Protein AF-A0AAJ2P7D9-F1 (afdb_monomer)

Sequence (205 aa):
MSRHFKKDEFDMIYKIYNEFGLKKTINYINDISPDTNFITRSQLLRRIKKIIRYYNNGMQDQLLDKKGSNRKPGSGRPKKQIEHDRNEFTKEELIEIAKRYYEINKNKSKSAKLSEAKTLNIPYSKSAKIFNVCRQAVAKSKTRVIKVKEHKNDAIIKKSFLDNEGRYGRLRLSAYISMKYNIYIHPRTLGRHLKRLNLVCKIRK

Foldseek 3Di:
DWDQDDLVLLVVLLVCCVPPNDPVSLVSSCVVTVVCVVPDPVVVVVVSVVSNVCVVVVNSVVSVDVPPPPDDPPPDDDDPDDDDDPPPDDPVVVVVVLVVQLVVLVPDDPVVLLVVLQVDPDDLVVSCVSNVHDSVSNVVSNDDPPPPPDDPCLVVLVVLCVVVVLQDALVRSQVVCCVPVVDHDDSVRSVVSCVVVVRHRPVPD

Radius of gyration: 38.44 Å; Cα contacts (8 Å, |Δi|>4): 129; chains: 1; bounding box: 78×84×64 Å

Nearest PDB structures (foldseek):
  6jcy-assembly1_F  TM=2.101E-01  e=2.993E+00  Mycobacterium tuberculosis H37Rv

Solvent-accessible surface area (backbone atoms only — not comparable to full-atom values): 12348 Å² total; per-residue (Å²): 125,64,73,85,72,55,72,71,54,53,54,48,48,46,50,39,33,76,77,62,29,69,70,55,32,51,52,53,48,31,71,80,32,60,58,46,70,82,48,60,66,70,60,53,51,50,51,53,54,49,53,49,54,31,52,77,69,73,42,55,67,54,75,72,35,97,73,47,92,81,62,64,90,77,85,60,83,77,78,79,78,81,80,77,69,84,79,76,64,52,76,66,54,54,51,51,51,52,52,54,50,39,60,62,48,66,80,50,54,73,66,58,44,38,55,56,50,46,76,48,99,59,58,48,68,62,43,18,63,64,59,74,46,61,44,67,60,45,45,62,56,51,53,69,83,74,74,78,76,85,53,96,59,50,66,60,53,50,50,56,37,57,78,47,73,26,55,54,47,43,62,58,41,26,53,49,41,28,72,76,68,73,44,86,50,59,40,73,58,45,44,52,51,31,61,75,69,71,59,72,44,63,77,74,117

Organism: NCBI:txid29562

Mean predicted aligned error: 18.8 Å

Secondary structure (DSSP, 8-state):
-PPPPPHHHHHHHHHHHHHHHHHHHHHHHHHH-GGGGGS-HHHHHHHHHHHHHHHHTT-THHHH-TT-TTPPTT-SPPPPP----TTSS-HHHHHHHHHHHHHHHHTS-HHHHHHHHHHS-S-HHHHHHHTT--HHHHHHHHS-----PPPTTHHHHHHHHHHTTT---HHHHHHHHHHHHS----HHHHHHHHHHTT---TT--

pLDDT: mean 81.78, std 11.66, range [45.19, 94.38]

Structure (mmCIF, N/CA/C/O backbone):
data_AF-A0AAJ2P7D9-F1
#
_entry.id   AF-A0AAJ2P7D9-F1
#
loop_
_atom_site.group_PDB
_atom_site.id
_atom_site.type_symbol
_atom_site.label_atom_id
_atom_site.label_alt_id
_atom_site.label_comp_id
_atom_site.label_asym_id
_atom_site.label_entity_id
_atom_site.label_seq_id
_atom_site.pdbx_PDB_ins_code
_atom_site.Cartn_x
_atom_site.Cartn_y
_atom_site.Cartn_z
_atom_site.occupancy
_atom_site.B_iso_or_equiv
_atom_site.auth_seq_id
_atom_site.auth_comp_id
_atom_site.auth_asym_id
_atom_site.auth_atom_id
_atom_site.pdbx_PDB_model_num
ATOM 1 N N . MET A 1 1 ? -32.974 39.578 15.159 1.00 50.03 1 MET A N 1
ATOM 2 C CA . MET A 1 1 ? -32.290 39.371 13.855 1.00 50.03 1 MET A CA 1
ATOM 3 C C . MET A 1 1 ? -33.377 39.329 12.799 1.00 50.03 1 MET A C 1
ATOM 5 O O . MET A 1 1 ? -34.282 38.531 12.959 1.00 50.03 1 MET A O 1
ATOM 9 N N . SER A 1 2 ? -33.319 40.151 11.749 1.00 61.75 2 SER A N 1
ATOM 10 C CA . SER A 1 2 ? -34.427 40.237 10.785 1.00 61.75 2 SER A CA 1
ATOM 11 C C . SER A 1 2 ? -34.738 38.906 10.099 1.00 61.75 2 SER A C 1
ATOM 13 O O . SER A 1 2 ? -33.813 38.225 9.638 1.00 61.75 2 SER A O 1
ATOM 15 N N . ARG A 1 3 ? -36.028 38.620 9.926 1.00 74.19 3 ARG A N 1
ATOM 16 C CA . ARG A 1 3 ? -36.529 37.448 9.209 1.00 74.19 3 ARG A CA 1
ATOM 17 C C . ARG A 1 3 ? -36.036 37.411 7.756 1.00 74.19 3 ARG A C 1
ATOM 19 O O . ARG A 1 3 ? -35.780 38.446 7.127 1.00 74.19 3 ARG A O 1
ATOM 26 N N . HIS A 1 4 ? -35.914 36.202 7.214 1.00 74.94 4 HIS A N 1
ATOM 27 C CA . HIS A 1 4 ? -35.773 35.990 5.775 1.00 74.94 4 HIS A CA 1
ATOM 28 C C . HIS A 1 4 ? -37.120 36.242 5.076 1.00 74.94 4 HIS A C 1
ATOM 30 O O . HIS A 1 4 ? -38.167 35.871 5.609 1.00 74.94 4 HIS A O 1
ATOM 36 N N . PHE A 1 5 ? -37.083 36.910 3.919 1.00 79.25 5 PHE A N 1
ATOM 37 C CA . PHE A 1 5 ? -38.281 37.197 3.128 1.00 79.25 5 PHE A CA 1
ATOM 38 C C . PHE A 1 5 ? -38.603 36.032 2.193 1.00 79.25 5 PHE A C 1
ATOM 40 O O . PHE A 1 5 ? -37.693 35.336 1.735 1.00 79.25 5 PHE A O 1
ATOM 47 N N . LYS A 1 6 ? -39.893 35.824 1.927 1.00 83.12 6 LYS A N 1
ATOM 48 C CA . LYS A 1 6 ? -40.380 34.900 0.891 1.00 83.12 6 LYS A CA 1
ATOM 49 C C . LYS A 1 6 ? -40.274 35.546 -0.497 1.00 83.12 6 LYS A C 1
ATOM 51 O O . LYS A 1 6 ? -40.061 36.752 -0.601 1.00 83.12 6 LYS A O 1
ATOM 56 N N . LYS A 1 7 ? -40.441 34.753 -1.562 1.00 81.31 7 LYS A N 1
ATOM 57 C CA . LYS A 1 7 ? -40.387 35.235 -2.957 1.00 81.31 7 LYS A CA 1
ATOM 58 C C . LYS A 1 7 ? -41.360 36.386 -3.205 1.00 81.31 7 LYS A C 1
ATOM 60 O O . LYS A 1 7 ? -40.931 37.456 -3.619 1.00 81.31 7 LYS A O 1
ATOM 65 N N . ASP A 1 8 ? -42.613 36.198 -2.812 1.00 84.50 8 ASP A N 1
ATOM 66 C CA . ASP A 1 8 ? -43.671 37.192 -3.009 1.00 84.50 8 ASP A CA 1
ATOM 67 C C . ASP A 1 8 ? -43.360 38.514 -2.285 1.00 84.50 8 ASP A C 1
ATOM 69 O O . ASP A 1 8 ? -43.618 39.601 -2.795 1.00 84.50 8 ASP A O 1
ATOM 73 N N . GLU A 1 9 ? -42.729 38.437 -1.109 1.00 85.94 9 GLU A N 1
ATOM 74 C CA . GLU A 1 9 ? -42.314 39.613 -0.336 1.00 85.94 9 GLU A CA 1
ATOM 75 C C . GLU A 1 9 ? -41.163 40.360 -1.022 1.00 85.94 9 GLU A C 1
ATOM 77 O O . GLU A 1 9 ? -41.143 41.590 -1.031 1.00 85.94 9 GLU A O 1
ATOM 82 N N . PHE A 1 10 ? -40.214 39.643 -1.632 1.00 85.44 10 PHE A N 1
ATOM 83 C CA . PHE A 1 10 ? -39.155 40.260 -2.428 1.00 85.44 10 PHE A CA 1
ATOM 84 C C . PHE A 1 10 ? -39.710 40.956 -3.682 1.00 85.44 10 PHE A C 1
ATOM 86 O O . PHE A 1 10 ? -39.289 42.079 -3.979 1.00 85.44 10 PHE A O 1
ATOM 93 N N . ASP A 1 11 ? -40.680 40.336 -4.362 1.00 85.69 11 ASP A N 1
ATOM 94 C CA . ASP A 1 11 ? -41.335 40.902 -5.547 1.00 85.69 11 ASP A CA 1
ATOM 95 C C . ASP A 1 11 ? -42.087 42.191 -5.185 1.00 85.69 11 ASP A C 1
ATOM 97 O O . ASP A 1 11 ? -41.969 43.208 -5.873 1.00 85.69 11 ASP A O 1
ATOM 101 N N . MET A 1 12 ? -42.808 42.184 -4.060 1.00 88.50 12 MET A N 1
ATOM 102 C CA . MET A 1 12 ? -43.527 43.358 -3.561 1.00 88.50 12 MET A CA 1
ATOM 103 C C . MET A 1 12 ? -42.584 44.487 -3.136 1.00 88.50 12 MET A C 1
ATOM 105 O O . MET A 1 12 ? -42.835 45.644 -3.471 1.00 88.50 12 MET A O 1
ATOM 109 N N . ILE A 1 13 ? -41.465 44.177 -2.470 1.00 89.19 13 ILE A N 1
ATOM 110 C CA . ILE A 1 13 ? -40.436 45.176 -2.126 1.00 89.19 13 ILE A CA 1
ATOM 111 C C . ILE A 1 13 ? -39.896 45.855 -3.390 1.00 89.19 13 ILE A C 1
ATOM 113 O O . ILE A 1 13 ? -39.717 47.074 -3.398 1.00 89.19 13 ILE A O 1
ATOM 117 N N . TYR A 1 14 ? -39.638 45.087 -4.451 1.00 88.62 14 TYR A N 1
ATOM 118 C CA . TYR A 1 14 ? -39.156 45.631 -5.719 1.00 88.62 14 TYR A CA 1
ATOM 119 C C . TYR A 1 14 ? -40.192 46.550 -6.383 1.00 88.62 14 TYR A C 1
ATOM 121 O O . TYR A 1 14 ? -39.856 47.674 -6.762 1.00 88.62 14 TYR A O 1
ATOM 129 N N . LYS A 1 15 ? -41.459 46.117 -6.457 1.00 90.00 15 LYS A N 1
ATOM 130 C CA . LYS A 1 15 ? -42.559 46.923 -7.016 1.00 90.00 15 LYS A CA 1
ATOM 131 C C . LYS A 1 15 ? -42.746 48.239 -6.261 1.00 90.00 15 LYS A C 1
ATOM 133 O O . LYS A 1 15 ? -42.703 49.306 -6.867 1.00 90.00 15 LYS A O 1
ATOM 138 N N . ILE A 1 16 ? -42.846 48.177 -4.930 1.00 90.94 16 ILE A N 1
ATOM 139 C CA . ILE A 1 16 ? -43.030 49.363 -4.078 1.00 90.94 16 ILE A CA 1
ATOM 140 C C . ILE A 1 16 ? -41.855 50.334 -4.224 1.00 90.94 16 ILE A C 1
ATOM 142 O O . ILE A 1 16 ? -42.057 51.550 -4.228 1.00 90.94 16 ILE A O 1
ATOM 146 N N . TYR A 1 17 ? -40.632 49.817 -4.358 1.00 91.38 17 TYR A N 1
ATOM 147 C CA . TYR A 1 17 ? -39.460 50.657 -4.564 1.00 91.38 17 TYR A CA 1
ATOM 148 C C . TYR A 1 17 ? -39.512 51.417 -5.888 1.00 91.38 17 TYR A C 1
ATOM 150 O O . TYR A 1 17 ? -39.221 52.613 -5.900 1.00 91.38 17 TYR A O 1
ATOM 158 N N . ASN A 1 18 ? -39.896 50.749 -6.975 1.00 88.12 18 ASN A N 1
ATOM 159 C CA . ASN A 1 18 ? -39.981 51.381 -8.289 1.00 88.12 18 ASN A CA 1
ATOM 160 C C . ASN A 1 18 ? -41.129 52.396 -8.378 1.00 88.12 18 ASN A C 1
ATOM 162 O O . ASN A 1 18 ? -40.953 53.449 -8.979 1.00 88.12 18 ASN A O 1
ATOM 166 N N . GLU A 1 19 ? -42.279 52.111 -7.763 1.00 91.81 19 GLU A N 1
ATOM 167 C CA . GLU A 1 19 ? -43.474 52.963 -7.863 1.00 91.81 19 GLU A CA 1
ATOM 168 C C . GLU A 1 19 ? -43.482 54.120 -6.857 1.00 91.81 19 GLU A C 1
ATOM 170 O O . GLU A 1 19 ? -43.875 55.239 -7.179 1.00 91.81 19 GLU A O 1
ATOM 175 N N . PHE A 1 20 ? -43.055 53.871 -5.618 1.00 89.75 20 PHE A N 1
ATOM 176 C CA . PHE A 1 20 ? -43.220 54.817 -4.508 1.00 89.75 20 PHE A CA 1
ATOM 177 C C . PHE A 1 20 ? -41.911 55.222 -3.834 1.00 89.75 20 PHE A C 1
ATOM 179 O O . PHE A 1 20 ? -41.902 56.039 -2.904 1.00 89.75 20 PHE A O 1
ATOM 186 N N . GLY A 1 21 ? -40.799 54.639 -4.271 1.00 88.44 21 GLY A N 1
ATOM 187 C CA . GLY A 1 21 ? -39.480 54.961 -3.775 1.00 88.44 21 GLY A CA 1
ATOM 188 C C . GLY A 1 21 ? -39.181 54.436 -2.372 1.00 88.44 21 GLY A C 1
ATOM 189 O O . GLY A 1 21 ? -39.873 53.624 -1.746 1.00 88.44 21 GLY A O 1
ATOM 190 N N . LEU A 1 22 ? -38.060 54.926 -1.857 1.00 87.12 22 LEU A N 1
ATOM 191 C CA . LEU A 1 22 ? -37.361 54.321 -0.731 1.00 87.12 22 LEU A CA 1
ATOM 192 C C . LEU A 1 22 ? -38.104 54.446 0.607 1.00 87.12 22 LEU A C 1
ATOM 194 O O . LEU A 1 22 ? -38.044 53.534 1.429 1.00 87.12 22 LEU A O 1
ATOM 198 N N . LYS A 1 23 ? -38.805 55.563 0.833 1.00 87.62 23 LYS A N 1
ATOM 199 C CA . LYS A 1 23 ? -39.495 55.836 2.104 1.00 87.62 23 LYS A CA 1
ATOM 200 C C . LYS A 1 23 ? -40.632 54.840 2.345 1.00 87.62 23 LYS A C 1
ATOM 202 O O . LYS A 1 23 ? -40.689 54.246 3.415 1.00 87.62 23 LYS A O 1
ATOM 207 N N . LYS A 1 24 ? -41.480 54.599 1.336 1.00 89.38 24 LYS A N 1
ATOM 208 C CA . LYS A 1 24 ? -42.572 53.616 1.443 1.00 89.38 24 LYS A CA 1
ATOM 209 C C . LYS A 1 24 ? -42.051 52.182 1.521 1.00 89.38 24 LYS A C 1
ATOM 211 O O . LYS A 1 24 ? -42.590 51.382 2.274 1.00 89.38 24 LYS A O 1
ATOM 216 N N . THR A 1 25 ? -40.955 51.887 0.821 1.00 89.62 25 THR A N 1
ATOM 217 C CA . THR A 1 25 ? -40.305 50.567 0.877 1.00 89.62 25 THR A CA 1
ATOM 218 C C . THR A 1 25 ? -39.822 50.223 2.290 1.00 89.62 25 THR A C 1
ATOM 220 O O . THR A 1 25 ? -39.974 49.090 2.735 1.00 89.62 25 THR A O 1
ATOM 223 N N . ILE A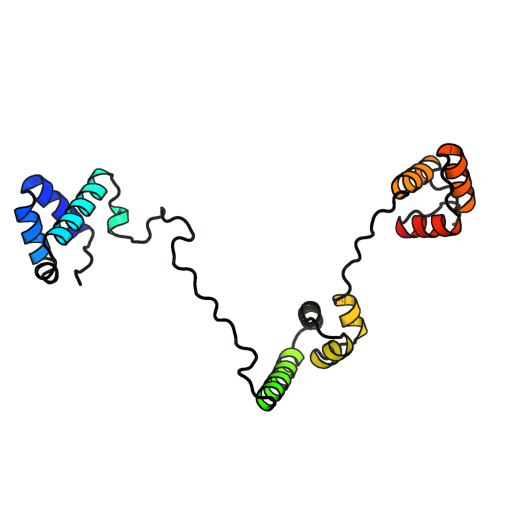 1 26 ? -39.250 51.195 3.012 1.00 88.50 26 ILE A N 1
ATOM 224 C CA . ILE A 1 26 ? -38.813 51.003 4.403 1.00 88.50 26 ILE A CA 1
ATOM 225 C C . ILE A 1 26 ? -40.001 50.693 5.313 1.00 88.50 26 ILE A C 1
ATOM 227 O O . ILE A 1 26 ? -39.918 49.744 6.086 1.00 88.50 26 ILE A O 1
ATOM 231 N N . ASN A 1 27 ? -41.090 51.457 5.195 1.00 89.31 27 ASN A N 1
ATOM 232 C CA . ASN A 1 27 ? -42.288 51.238 6.004 1.00 89.31 27 ASN A CA 1
ATOM 233 C C . ASN A 1 27 ? -42.843 49.829 5.774 1.00 89.31 27 ASN A C 1
ATOM 235 O O . ASN A 1 27 ? -42.979 49.074 6.726 1.00 89.31 27 ASN A O 1
ATOM 239 N N . TYR A 1 28 ? -43.002 49.430 4.508 1.00 89.50 28 TYR A N 1
ATOM 240 C CA . TYR A 1 28 ? -43.464 48.086 4.166 1.00 89.50 28 TYR A CA 1
ATOM 241 C C . TYR A 1 28 ? -42.568 46.984 4.749 1.00 89.50 28 TYR A C 1
ATOM 243 O O . TYR A 1 28 ? -43.066 46.001 5.287 1.00 89.50 28 TYR A O 1
ATOM 251 N N . ILE A 1 29 ? -41.238 47.148 4.691 1.00 87.31 29 ILE A N 1
ATOM 252 C CA . ILE A 1 29 ? -40.298 46.179 5.276 1.00 87.31 29 ILE A CA 1
ATOM 253 C C . ILE A 1 29 ? -40.449 46.083 6.801 1.00 87.31 29 ILE A C 1
ATOM 255 O O . ILE A 1 29 ? -40.384 44.981 7.350 1.00 87.31 29 ILE A O 1
ATOM 259 N N . ASN A 1 30 ? -40.644 47.216 7.471 1.00 86.50 30 ASN A N 1
ATOM 260 C CA . ASN A 1 30 ? -40.865 47.254 8.912 1.00 86.50 30 ASN A CA 1
ATOM 261 C C . ASN A 1 30 ? -42.199 46.607 9.304 1.00 86.50 30 ASN A C 1
ATOM 263 O O . ASN A 1 30 ? -42.247 45.932 10.328 1.00 86.50 30 ASN A O 1
ATOM 267 N N . ASP A 1 31 ? -43.233 46.730 8.471 1.00 87.00 31 ASP A N 1
ATOM 268 C CA . ASP A 1 31 ? -44.535 46.100 8.712 1.00 87.00 31 ASP A CA 1
ATOM 269 C C . ASP A 1 31 ? -44.453 44.568 8.592 1.00 87.00 31 ASP A C 1
ATOM 271 O O . ASP A 1 31 ? -44.939 43.841 9.458 1.00 87.00 31 ASP A O 1
ATOM 275 N N . ILE A 1 32 ? -43.784 44.050 7.553 1.00 87.88 32 ILE A N 1
ATOM 276 C CA . ILE A 1 32 ? -43.649 42.594 7.338 1.00 87.88 32 ILE A CA 1
ATOM 277 C C . ILE A 1 32 ? -42.607 41.935 8.255 1.00 87.88 32 ILE A C 1
ATOM 279 O O . ILE A 1 32 ? -42.624 40.719 8.458 1.00 87.88 32 ILE A O 1
ATOM 283 N N . SER A 1 33 ? -41.647 42.705 8.772 1.00 83.69 33 SER A N 1
ATOM 284 C CA . SER A 1 33 ? -40.586 42.216 9.653 1.00 83.69 33 SER A CA 1
ATOM 285 C C . SER A 1 33 ? -40.269 43.257 10.733 1.00 83.69 33 SER A C 1
ATOM 287 O O . SER A 1 33 ? -39.219 43.891 10.646 1.00 83.69 33 SER A O 1
ATOM 289 N N . PRO A 1 34 ? -41.079 43.362 11.802 1.00 80.94 34 PRO A N 1
ATOM 290 C CA . PRO A 1 34 ? -40.937 44.383 12.852 1.00 80.94 34 PRO A CA 1
ATOM 291 C C . PRO A 1 34 ? -39.536 44.479 13.469 1.00 80.94 34 PRO A C 1
ATOM 293 O O . PRO A 1 34 ? -39.080 45.561 13.834 1.00 80.94 34 PRO A O 1
ATOM 296 N N . ASP A 1 35 ? -38.797 43.368 13.500 1.00 79.06 35 ASP A N 1
ATOM 297 C CA . ASP A 1 35 ? -37.395 43.306 13.926 1.00 79.06 35 ASP A CA 1
ATOM 298 C C . ASP A 1 35 ? -36.450 44.231 13.137 1.00 79.06 35 ASP A C 1
ATOM 300 O O . ASP A 1 35 ? -35.336 44.505 13.592 1.00 79.06 35 ASP A O 1
ATOM 304 N N . THR A 1 36 ? -36.838 44.700 11.944 1.00 76.25 36 THR A N 1
ATOM 305 C CA . THR A 1 36 ? -36.046 45.664 11.167 1.00 76.25 36 THR A CA 1
ATOM 306 C C . THR A 1 36 ? -36.111 47.079 11.728 1.00 76.25 36 THR A C 1
ATOM 308 O O . THR A 1 36 ? -35.223 47.866 11.402 1.00 76.25 36 THR A O 1
ATOM 311 N N . ASN A 1 37 ? -37.053 47.386 12.629 1.00 75.69 37 ASN A N 1
ATOM 312 C CA . ASN A 1 37 ? -37.101 48.665 13.346 1.00 75.69 37 ASN A CA 1
ATOM 313 C C . ASN A 1 37 ? -35.869 48.886 14.235 1.00 75.69 37 ASN A C 1
ATOM 315 O O . ASN A 1 37 ? -35.429 50.016 14.421 1.00 75.69 37 ASN A O 1
ATOM 319 N N . PHE A 1 38 ? -35.271 47.803 14.738 1.00 76.31 38 PHE A N 1
ATOM 320 C CA . PHE A 1 38 ? -34.078 47.847 15.590 1.00 76.31 38 PHE A CA 1
ATOM 321 C C . PHE A 1 38 ? -32.763 47.852 14.791 1.00 76.31 38 PHE A C 1
ATOM 323 O O . PHE A 1 38 ? -31.676 47.806 15.367 1.00 76.31 38 PHE A O 1
ATOM 330 N N . ILE A 1 39 ? -32.835 47.874 13.455 1.00 80.69 39 ILE A N 1
ATOM 331 C CA . ILE A 1 39 ? -31.671 47.858 12.564 1.00 80.69 39 ILE A CA 1
ATOM 332 C C . ILE A 1 39 ? -31.315 49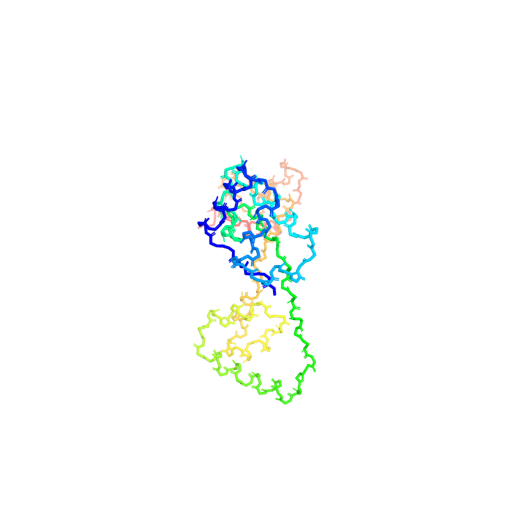.286 12.146 1.00 80.69 39 ILE A C 1
ATOM 334 O O . ILE A 1 39 ? -32.176 50.115 11.863 1.00 80.69 39 ILE A O 1
ATOM 338 N N . THR A 1 40 ? -30.017 49.576 12.035 1.00 83.38 40 THR A N 1
ATOM 339 C CA . THR A 1 40 ? -29.568 50.888 11.554 1.00 83.38 40 THR A CA 1
ATOM 340 C C . THR A 1 40 ? -30.032 51.145 10.117 1.00 83.38 40 THR A C 1
ATOM 342 O O . THR A 1 40 ? -29.956 50.280 9.237 1.00 83.38 40 THR A O 1
ATOM 345 N N . ARG A 1 41 ? -30.458 52.383 9.837 1.00 82.94 41 ARG A N 1
ATOM 346 C CA . ARG A 1 41 ? -30.970 52.791 8.516 1.00 82.94 41 ARG A CA 1
ATOM 347 C C . ARG A 1 41 ? -30.005 52.451 7.375 1.00 82.94 41 ARG A C 1
ATOM 349 O O . ARG A 1 41 ? -30.438 52.039 6.303 1.00 82.94 41 ARG A O 1
ATOM 356 N N . SER A 1 42 ? -28.696 52.565 7.600 1.00 84.44 42 SER A N 1
ATOM 357 C CA . SER A 1 42 ? -27.662 52.231 6.611 1.00 84.44 42 SER A CA 1
ATOM 358 C C . SER A 1 42 ? -27.669 50.748 6.213 1.00 84.44 42 SER A C 1
ATOM 360 O O . SER A 1 42 ? -27.504 50.422 5.035 1.00 84.44 42 SER A O 1
ATOM 362 N N . GLN A 1 43 ? -27.903 49.840 7.162 1.00 83.56 43 GLN A N 1
ATOM 363 C CA . GLN A 1 43 ? -27.994 48.403 6.906 1.00 83.56 43 GLN A CA 1
ATOM 364 C C . GLN A 1 43 ? -29.283 48.052 6.157 1.00 83.56 43 GLN A C 1
ATOM 366 O O . GLN A 1 43 ? -29.241 47.264 5.208 1.00 83.56 43 GLN A O 1
ATOM 371 N N . LEU A 1 44 ? -30.400 48.696 6.510 1.00 84.88 44 LEU A N 1
ATOM 372 C CA . LEU A 1 44 ? -31.672 48.527 5.808 1.00 84.88 44 LEU A CA 1
ATOM 373 C C . LEU A 1 44 ? -31.574 48.989 4.344 1.00 84.88 44 LEU A C 1
ATOM 375 O O . LEU A 1 44 ? -31.950 48.258 3.429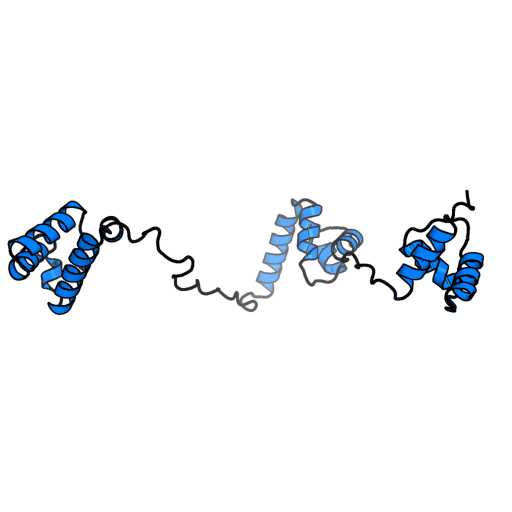 1.00 84.88 44 LEU A O 1
ATOM 379 N N . LEU A 1 45 ? -30.952 50.147 4.108 1.00 87.38 45 LEU A N 1
ATOM 380 C CA . LEU A 1 45 ? -30.665 50.665 2.767 1.00 87.38 45 LEU A CA 1
ATOM 381 C C . LEU A 1 45 ? -29.804 49.707 1.939 1.00 87.38 45 LEU A C 1
ATOM 383 O O . LEU A 1 45 ? -30.099 49.459 0.770 1.00 87.38 45 LEU A O 1
ATOM 387 N N . ARG A 1 46 ? -28.740 49.151 2.532 1.00 85.69 46 ARG A N 1
ATOM 388 C CA . ARG A 1 46 ? -27.887 48.156 1.859 1.00 85.69 46 ARG A CA 1
ATOM 389 C C . ARG A 1 46 ? -28.686 46.919 1.463 1.00 85.69 46 ARG A C 1
ATOM 391 O O . ARG A 1 46 ? -28.486 46.401 0.367 1.00 85.69 46 ARG A O 1
ATOM 398 N N . ARG A 1 47 ? -29.598 46.465 2.325 1.00 84.94 47 ARG A N 1
ATOM 399 C CA . ARG A 1 47 ? -30.469 45.319 2.046 1.00 84.94 47 ARG A CA 1
ATOM 400 C C . ARG A 1 47 ? -31.427 45.602 0.888 1.00 84.94 47 ARG A C 1
ATOM 402 O O . ARG A 1 47 ? -31.497 44.784 -0.021 1.00 84.94 47 ARG A O 1
ATOM 409 N N . ILE A 1 48 ? -32.086 46.761 0.880 1.00 87.69 48 ILE A N 1
ATOM 410 C CA . ILE A 1 48 ? -32.986 47.181 -0.208 1.00 87.69 48 ILE A CA 1
ATOM 411 C C . ILE A 1 48 ? -32.220 47.274 -1.534 1.00 87.69 48 ILE A C 1
ATOM 413 O O . ILE A 1 48 ? -32.600 46.635 -2.512 1.00 87.69 48 ILE A O 1
ATOM 417 N N . LYS A 1 49 ? -31.074 47.972 -1.551 1.00 88.50 49 LYS A N 1
ATOM 418 C CA . LYS A 1 49 ? -30.206 48.077 -2.741 1.00 88.50 49 LYS A CA 1
ATOM 419 C C . LYS A 1 49 ? -29.771 46.714 -3.263 1.00 88.50 49 LYS A C 1
ATOM 421 O O . LYS A 1 49 ? -29.708 46.510 -4.472 1.00 88.50 49 LYS A O 1
ATOM 426 N N . LYS A 1 50 ? -29.463 45.786 -2.352 1.00 86.31 50 LYS A N 1
ATOM 427 C CA . LYS A 1 50 ? -29.122 44.414 -2.710 1.00 86.31 50 LYS A CA 1
ATOM 428 C C . LYS A 1 50 ? -30.286 43.778 -3.469 1.00 86.31 50 LYS A C 1
ATOM 430 O O . LYS A 1 50 ? -30.067 43.355 -4.594 1.00 86.31 50 LYS A O 1
ATOM 435 N N . ILE A 1 51 ? -31.490 43.772 -2.894 1.00 85.56 51 ILE A N 1
ATOM 436 C CA . ILE A 1 51 ? -32.694 43.195 -3.514 1.00 85.56 51 ILE A CA 1
ATOM 437 C C . ILE A 1 51 ? -32.878 43.751 -4.931 1.00 85.56 51 ILE A C 1
ATOM 439 O O . ILE A 1 51 ? -32.814 42.985 -5.885 1.00 85.56 51 ILE A O 1
ATOM 443 N N . ILE A 1 52 ? -32.957 45.075 -5.084 1.00 87.06 52 ILE A N 1
ATOM 444 C CA . ILE A 1 52 ? -33.170 45.734 -6.387 1.00 87.06 52 ILE A CA 1
ATOM 445 C C . ILE A 1 52 ? -32.111 45.327 -7.417 1.00 87.06 52 ILE A C 1
ATOM 447 O O . ILE A 1 52 ? -32.438 45.005 -8.556 1.00 87.06 52 ILE A O 1
ATOM 451 N N . ARG A 1 53 ? -30.833 45.287 -7.017 1.00 86.06 53 ARG A N 1
ATOM 452 C CA . ARG A 1 53 ? -29.738 44.894 -7.914 1.00 86.06 53 ARG A CA 1
ATOM 453 C C . ARG A 1 53 ? -29.885 43.456 -8.414 1.00 86.06 53 ARG A C 1
ATOM 455 O O . ARG A 1 53 ? -29.590 43.189 -9.572 1.00 86.06 53 ARG A O 1
ATOM 462 N N . TYR A 1 54 ? -30.304 42.529 -7.553 1.00 82.19 54 TYR A N 1
ATOM 463 C CA . TYR A 1 54 ? -30.523 41.137 -7.958 1.00 82.19 54 TYR A CA 1
ATOM 464 C C . TYR A 1 54 ? -31.732 40.998 -8.887 1.00 82.19 54 TYR A C 1
ATOM 466 O O . TYR A 1 54 ? -31.637 40.253 -9.858 1.00 82.19 54 TYR A O 1
ATOM 474 N N . TYR A 1 55 ? -32.809 41.754 -8.648 1.00 83.25 55 TYR A N 1
ATOM 475 C CA . TYR A 1 55 ? -33.968 41.803 -9.545 1.00 83.25 55 TYR A CA 1
ATOM 476 C C . TYR A 1 55 ? -33.605 42.316 -10.936 1.00 83.25 55 TYR A C 1
ATOM 478 O O . TYR A 1 55 ? -33.874 41.633 -11.919 1.00 83.25 55 TYR A O 1
ATOM 486 N N . ASN A 1 56 ? -32.929 43.464 -11.017 1.00 82.88 56 ASN A N 1
ATOM 487 C CA . ASN A 1 56 ? -32.541 44.065 -12.297 1.00 82.88 56 ASN A CA 1
ATOM 488 C C . ASN A 1 56 ? -31.605 43.165 -13.118 1.00 82.88 56 ASN A C 1
ATOM 490 O O . ASN A 1 56 ? -31.633 43.203 -14.341 1.00 82.88 56 ASN A O 1
ATOM 494 N N . ASN A 1 57 ? -30.800 42.333 -12.455 1.00 80.69 57 ASN A N 1
ATOM 495 C CA . ASN A 1 57 ? -29.888 41.405 -13.120 1.00 80.69 57 ASN A CA 1
ATOM 496 C C . ASN A 1 57 ? -30.540 40.049 -13.464 1.00 80.69 57 ASN A C 1
ATOM 498 O O . ASN A 1 57 ? -29.828 39.142 -13.885 1.00 80.69 57 ASN A O 1
ATOM 502 N N . GLY A 1 58 ? -31.847 39.867 -13.228 1.00 76.94 58 GLY A N 1
ATOM 503 C CA . GLY A 1 58 ? -32.544 38.594 -13.458 1.00 76.94 58 GLY A CA 1
ATOM 504 C C . GLY A 1 58 ? -32.143 37.469 -12.493 1.00 76.94 58 GLY A C 1
ATOM 505 O O . GLY A 1 58 ? -32.395 36.301 -12.757 1.00 76.94 58 GLY A O 1
ATOM 506 N N . MET A 1 59 ? -31.517 37.800 -11.359 1.00 75.88 59 MET A N 1
ATOM 507 C CA . MET A 1 59 ? -30.925 36.845 -10.411 1.00 75.88 59 MET A CA 1
ATOM 508 C C . MET A 1 59 ? -31.808 36.630 -9.171 1.00 75.88 59 MET A C 1
ATOM 510 O O . MET A 1 59 ? -31.306 36.582 -8.042 1.00 75.88 59 MET A O 1
ATOM 514 N N . GLN A 1 60 ? -33.124 36.530 -9.369 1.00 72.88 60 GLN A N 1
ATOM 515 C CA . GLN A 1 60 ? -34.116 36.430 -8.288 1.00 72.88 60 GLN A CA 1
ATOM 516 C C . GLN A 1 60 ? -33.910 35.171 -7.427 1.00 72.88 60 GLN A C 1
ATOM 518 O O . GLN A 1 60 ? -33.969 35.245 -6.199 1.00 72.88 60 GLN A O 1
ATOM 523 N N . ASP A 1 61 ? -33.540 34.046 -8.042 1.00 67.69 61 ASP A N 1
ATOM 524 C CA . ASP A 1 61 ? -33.347 32.760 -7.354 1.00 67.69 61 ASP A CA 1
ATOM 525 C C . ASP A 1 61 ? -32.234 32.803 -6.288 1.00 67.69 61 ASP A C 1
ATOM 527 O O . ASP A 1 61 ? -32.294 32.109 -5.272 1.00 67.69 61 ASP A O 1
ATOM 531 N N . GLN A 1 62 ? -31.237 33.686 -6.448 1.00 68.62 62 GLN A N 1
ATOM 532 C CA . GLN A 1 62 ? -30.156 33.861 -5.467 1.00 68.62 62 GLN A CA 1
ATOM 533 C C . GLN A 1 62 ? -30.591 34.593 -4.186 1.00 68.62 62 GLN A C 1
ATOM 535 O O . GLN A 1 62 ? -29.857 34.572 -3.191 1.00 68.62 62 GLN A O 1
ATOM 540 N N . LEU A 1 63 ? -31.744 35.272 -4.197 1.00 67.62 63 LEU A N 1
ATOM 541 C CA . LEU A 1 63 ? -32.320 35.895 -3.000 1.00 67.62 63 LEU A CA 1
ATOM 542 C C . LEU A 1 63 ? -33.023 34.865 -2.105 1.00 67.62 63 LEU A C 1
ATOM 544 O O . LEU A 1 63 ? -33.040 35.049 -0.885 1.00 67.62 63 LEU A O 1
ATOM 548 N N . LEU A 1 64 ? -33.544 33.789 -2.703 1.00 65.75 64 LEU A N 1
ATOM 549 C CA . LEU A 1 64 ? -34.250 32.700 -2.026 1.00 65.75 64 LEU A CA 1
ATOM 550 C C . LEU A 1 64 ? -33.272 31.658 -1.489 1.00 65.75 64 LEU A C 1
ATOM 552 O O . LEU A 1 64 ? -33.277 31.348 -0.296 1.00 65.75 64 LEU A O 1
ATOM 556 N N . ASP A 1 65 ? -32.355 31.204 -2.341 1.00 58.69 65 ASP A N 1
ATOM 557 C CA . ASP A 1 65 ? -31.431 30.140 -1.996 1.00 58.69 65 ASP A CA 1
ATOM 558 C C .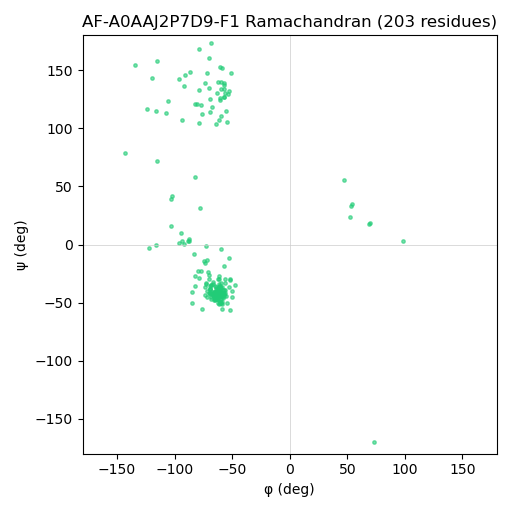 ASP A 1 65 ? -30.015 30.678 -1.781 1.00 58.69 65 ASP A C 1
ATOM 560 O O . ASP A 1 65 ? -29.272 31.013 -2.705 1.00 58.69 65 ASP A O 1
ATOM 564 N N . LYS A 1 66 ? -29.534 30.609 -0.530 1.00 55.31 66 LYS A N 1
ATOM 565 C CA . LYS A 1 66 ? -28.087 30.714 -0.222 1.00 55.31 66 LYS A CA 1
ATOM 566 C C . LYS A 1 66 ? -27.252 29.616 -0.916 1.00 55.31 66 LYS A C 1
ATOM 568 O O . LYS A 1 66 ? -26.027 29.608 -0.774 1.00 55.31 66 LYS A O 1
ATOM 573 N N . LYS A 1 67 ? -27.904 28.690 -1.625 1.00 50.59 67 LYS A N 1
ATOM 574 C CA . LYS A 1 67 ? -27.341 27.609 -2.437 1.00 50.59 67 LYS A CA 1
ATOM 575 C C . LYS A 1 67 ? -27.405 27.928 -3.936 1.00 50.59 67 LYS A C 1
ATOM 577 O O . LYS A 1 67 ? -27.662 27.043 -4.739 1.00 50.59 67 LYS A O 1
ATOM 582 N N . GLY A 1 68 ? -27.154 29.176 -4.326 1.00 49.31 68 GLY A N 1
ATOM 583 C CA . GLY A 1 68 ? -26.918 29.478 -5.735 1.00 49.31 68 GLY A CA 1
ATOM 584 C C . GLY A 1 68 ? -25.822 28.564 -6.297 1.00 49.31 68 GLY A C 1
ATOM 585 O O . GLY A 1 68 ? -24.754 28.426 -5.691 1.00 49.31 68 GLY A O 1
ATOM 586 N N . SER A 1 69 ? -26.081 27.973 -7.462 1.00 51.84 69 SER A N 1
ATOM 587 C CA . SER A 1 69 ? -25.168 27.125 -8.250 1.00 51.84 69 SER A CA 1
ATOM 588 C C . SER A 1 69 ? -23.801 27.768 -8.544 1.00 51.84 69 SER A C 1
ATOM 590 O O . SER A 1 69 ? -22.866 27.084 -8.944 1.00 51.84 69 SER A O 1
ATOM 592 N N . ASN A 1 70 ? -23.652 29.069 -8.278 1.00 54.34 70 ASN A N 1
ATOM 593 C CA . ASN A 1 70 ? -22.462 29.871 -8.554 1.00 54.34 70 ASN A CA 1
ATOM 594 C C . ASN A 1 70 ? -21.468 30.002 -7.378 1.00 54.34 70 ASN A C 1
ATOM 596 O O . ASN A 1 70 ? -20.552 30.826 -7.443 1.00 54.34 70 ASN A O 1
ATOM 600 N N . ARG A 1 71 ? -21.606 29.247 -6.276 1.00 53.78 71 ARG A N 1
ATOM 601 C CA . ARG A 1 71 ? -20.561 29.231 -5.231 1.00 53.78 71 ARG A CA 1
ATOM 602 C C . ARG A 1 71 ? -19.379 28.369 -5.675 1.00 53.78 71 ARG A C 1
ATOM 604 O O . ARG A 1 71 ? -19.538 27.170 -5.880 1.00 53.78 71 ARG A O 1
ATOM 611 N N . LYS A 1 72 ? -18.181 28.966 -5.761 1.00 54.03 72 LYS A N 1
ATOM 612 C CA . LYS A 1 72 ? -16.933 28.221 -5.996 1.00 54.03 72 LYS A CA 1
ATOM 613 C C . LYS A 1 72 ? -16.801 27.096 -4.951 1.00 54.03 72 LYS A C 1
ATOM 615 O O . LYS A 1 72 ? -16.922 27.387 -3.754 1.00 54.03 72 LYS A O 1
ATOM 620 N N . PRO A 1 73 ? -16.538 25.840 -5.354 1.00 48.16 73 PRO A N 1
ATOM 621 C CA . PRO A 1 73 ? -16.263 24.772 -4.401 1.00 48.16 73 PRO A CA 1
ATOM 622 C C . PRO A 1 73 ? -15.077 25.178 -3.511 1.00 48.16 73 PRO A C 1
ATOM 624 O O . PRO A 1 73 ? -14.063 25.664 -4.005 1.00 48.16 73 PRO A O 1
ATOM 627 N N . GLY A 1 74 ? -15.230 25.041 -2.190 1.00 56.22 74 GLY A N 1
ATOM 628 C CA . GLY A 1 74 ? -14.194 25.394 -1.208 1.00 56.22 74 GLY A CA 1
ATOM 629 C C . GLY A 1 74 ? -14.329 26.765 -0.529 1.00 56.22 74 GLY A C 1
ATOM 630 O O . GLY A 1 74 ? -13.492 27.100 0.299 1.00 56.22 74 GLY A O 1
ATOM 631 N N . SER A 1 75 ? -15.384 27.549 -0.784 1.00 51.25 75 SER A N 1
ATOM 632 C CA . SER A 1 75 ? -15.584 28.868 -0.145 1.00 51.25 75 SER A CA 1
ATOM 633 C C . SER A 1 75 ? -16.109 28.813 1.309 1.00 51.25 75 SER A C 1
ATOM 635 O O . SER A 1 75 ? -16.887 29.675 1.725 1.00 51.25 75 SER A O 1
ATOM 637 N N . GLY A 1 76 ? -15.752 27.776 2.069 1.00 64.56 76 GLY A N 1
ATOM 638 C CA . GLY A 1 76 ? -16.098 27.610 3.483 1.00 64.56 76 GLY A CA 1
ATOM 639 C C . GLY A 1 76 ? -14.849 27.637 4.361 1.00 64.56 76 GLY A C 1
ATOM 640 O O . GLY A 1 76 ? -13.751 27.355 3.889 1.00 64.56 76 GLY A O 1
ATOM 641 N N . ARG A 1 77 ? -15.001 27.950 5.653 1.00 66.75 77 ARG A N 1
ATOM 642 C CA . ARG A 1 77 ? -13.902 27.798 6.617 1.00 66.75 77 ARG A CA 1
ATOM 643 C C . ARG A 1 77 ? -13.494 26.314 6.646 1.00 66.75 77 ARG A C 1
ATOM 645 O O . ARG A 1 77 ? -14.375 25.484 6.886 1.00 66.75 77 ARG A O 1
ATOM 652 N N . PRO A 1 78 ? -12.219 25.956 6.410 1.00 66.31 78 PRO A N 1
ATOM 653 C CA . PRO A 1 78 ? -11.784 24.568 6.505 1.00 66.31 78 PRO A CA 1
ATOM 654 C C . PRO A 1 78 ? -12.102 24.026 7.902 1.00 66.31 78 PRO A C 1
ATOM 656 O O . PRO A 1 78 ? -11.918 24.726 8.904 1.00 66.31 78 PRO A O 1
ATOM 659 N N . LYS A 1 79 ? -12.617 22.790 7.978 1.00 63.16 79 LYS A N 1
ATOM 660 C CA . LYS A 1 79 ? -12.775 22.101 9.265 1.00 63.16 79 LYS A CA 1
ATOM 661 C C . LYS A 1 79 ? -11.399 22.046 9.929 1.00 63.16 79 LYS A C 1
ATOM 663 O O . LYS A 1 79 ? -10.445 21.593 9.298 1.00 63.16 79 LYS A O 1
ATOM 668 N N . LYS A 1 80 ? -11.294 22.506 11.181 1.00 70.62 80 LYS A N 1
ATOM 669 C CA . LYS A 1 80 ? -10.089 22.276 11.986 1.00 70.62 80 LYS A CA 1
ATOM 670 C C . LYS A 1 80 ? -9.861 20.765 12.052 1.00 70.62 80 LYS A C 1
ATOM 672 O O . LYS A 1 80 ? -10.791 20.030 12.382 1.00 70.62 80 LYS A O 1
ATOM 677 N N . GLN A 1 81 ? -8.664 20.313 11.696 1.00 62.31 81 GLN A N 1
ATOM 678 C CA . GLN A 1 81 ? -8.268 18.937 11.956 1.00 62.31 81 GLN A CA 1
ATOM 679 C C . GLN A 1 81 ? -8.099 18.803 13.469 1.00 62.31 81 GLN A C 1
ATOM 681 O O . GLN A 1 81 ? -7.423 19.622 14.085 1.00 62.31 81 GLN A O 1
ATOM 686 N N . ILE A 1 82 ? -8.788 17.837 14.070 1.00 67.44 82 ILE A N 1
ATOM 687 C CA . ILE A 1 82 ? -8.566 17.477 15.468 1.00 67.44 82 ILE A CA 1
ATOM 688 C C . ILE A 1 82 ? -7.302 16.624 15.448 1.00 67.44 82 ILE A C 1
ATOM 690 O O . ILE A 1 82 ? -7.331 15.490 14.969 1.00 67.44 82 ILE A O 1
ATOM 694 N N . GLU A 1 83 ? -6.178 17.195 15.869 1.00 56.62 83 GLU A N 1
ATOM 695 C CA . GLU A 1 83 ? -4.987 16.400 16.143 1.00 56.62 83 GLU A CA 1
ATOM 696 C C . GLU A 1 83 ? -5.285 15.539 17.368 1.00 56.62 83 GLU A C 1
ATOM 698 O O . GLU A 1 83 ? -5.622 16.045 18.434 1.00 56.62 83 GLU A O 1
ATOM 703 N N . HIS A 1 84 ? -5.250 14.222 17.185 1.00 59.66 84 HIS A N 1
ATOM 704 C CA . HIS A 1 84 ? -5.436 13.284 18.280 1.00 59.66 84 HIS A CA 1
ATOM 705 C C . HIS A 1 84 ? -4.142 13.235 19.094 1.00 59.66 84 HIS A C 1
ATOM 707 O O . HIS A 1 84 ? -3.114 12.779 18.578 1.00 59.66 84 HIS A O 1
ATOM 713 N N . ASP A 1 85 ? -4.187 13.726 20.332 1.00 69.44 85 ASP A N 1
ATOM 714 C CA . ASP A 1 85 ? -3.038 13.679 21.228 1.00 69.44 85 ASP A CA 1
ATOM 715 C C . ASP A 1 85 ? -2.773 12.226 21.640 1.00 69.44 85 ASP A C 1
ATOM 717 O O . ASP A 1 85 ? -3.580 11.564 22.288 1.00 69.44 85 ASP A O 1
ATOM 721 N N . ARG A 1 86 ? -1.634 11.686 21.205 1.00 58.16 86 ARG A N 1
ATOM 722 C CA . ARG A 1 86 ? -1.275 10.278 21.435 1.00 58.16 86 ARG A CA 1
ATOM 723 C C . ARG A 1 86 ? -0.909 9.993 22.891 1.00 58.16 86 ARG A C 1
ATOM 725 O O . ARG A 1 86 ? -0.811 8.822 23.249 1.00 58.16 86 ARG A O 1
ATOM 732 N N . ASN A 1 87 ? -0.693 11.035 23.692 1.00 70.25 87 ASN A N 1
ATOM 733 C CA . ASN A 1 87 ? -0.297 10.926 25.094 1.00 70.25 87 ASN A CA 1
ATOM 734 C C . ASN A 1 87 ? -1.487 10.956 26.064 1.00 70.25 87 ASN A C 1
ATOM 736 O O . ASN A 1 87 ? -1.278 10.928 27.271 1.00 70.25 87 ASN A O 1
ATOM 740 N N . GLU A 1 88 ? -2.716 11.008 25.551 1.00 77.31 88 GLU A N 1
ATOM 741 C CA . GLU A 1 88 ? -3.929 11.073 26.371 1.00 77.31 88 GLU A CA 1
ATOM 742 C C . GLU A 1 88 ? -4.217 9.754 27.112 1.00 77.31 88 GLU A C 1
ATOM 744 O O . GLU A 1 88 ? -4.815 9.765 28.182 1.00 77.31 88 GLU A O 1
ATOM 749 N N . PHE A 1 89 ? -3.750 8.618 26.581 1.00 81.56 89 PHE A N 1
ATOM 750 C CA . PHE A 1 89 ? -4.041 7.299 27.144 1.00 81.56 89 PHE A CA 1
ATOM 751 C C . PHE A 1 89 ? -2.991 6.827 28.147 1.00 81.56 89 PHE A C 1
ATOM 753 O O . PHE A 1 89 ? -1.782 6.842 27.890 1.00 81.56 89 PHE A O 1
ATOM 760 N N . THR A 1 90 ? -3.472 6.274 29.254 1.00 89.19 90 THR A N 1
ATOM 761 C CA . THR A 1 90 ? -2.652 5.529 30.207 1.00 89.19 90 THR A CA 1
ATOM 762 C C . THR A 1 90 ? -2.191 4.190 29.619 1.00 89.19 90 THR A C 1
ATOM 764 O O . THR A 1 90 ? -2.758 3.635 28.672 1.00 89.19 90 THR A O 1
ATOM 767 N N . LYS A 1 91 ? -1.133 3.614 30.202 1.00 87.69 91 LYS A N 1
ATOM 768 C CA . LYS A 1 91 ? -0.588 2.318 29.764 1.00 87.69 91 LYS A CA 1
ATOM 769 C C . LYS A 1 91 ? -1.621 1.185 29.855 1.00 87.69 91 LYS A C 1
ATOM 771 O O . LYS A 1 91 ? -1.580 0.267 29.039 1.00 87.69 91 LYS A O 1
ATOM 776 N N . GLU A 1 92 ? -2.519 1.244 30.833 1.00 90.44 92 GLU A N 1
ATOM 777 C CA . GLU A 1 92 ? -3.571 0.246 31.055 1.00 90.44 92 GLU A CA 1
ATOM 778 C C . GLU A 1 92 ? -4.654 0.327 29.978 1.00 90.44 92 GLU A C 1
ATOM 780 O O . GLU A 1 92 ? -4.991 -0.690 29.367 1.00 90.44 92 GLU A O 1
ATOM 785 N N . GLU A 1 93 ? -5.097 1.539 29.643 1.00 88.12 93 GLU A N 1
ATOM 786 C CA . GLU A 1 93 ? -6.050 1.779 28.554 1.00 88.12 93 GLU A CA 1
ATOM 787 C C . GLU A 1 93 ? -5.486 1.323 27.205 1.00 88.12 93 GLU A C 1
ATOM 789 O O . GLU A 1 93 ? -6.176 0.665 26.427 1.00 88.12 93 GLU A O 1
ATOM 794 N N . LEU A 1 94 ? -4.197 1.570 26.940 1.00 87.38 94 LEU A N 1
ATOM 795 C CA . LEU A 1 94 ? -3.532 1.072 25.731 1.00 87.38 94 LEU A CA 1
ATOM 796 C C . LEU A 1 94 ? -3.528 -0.462 25.651 1.00 87.38 94 LEU A C 1
ATOM 798 O O . LEU A 1 94 ? -3.669 -1.029 24.561 1.00 87.38 94 LEU A O 1
ATOM 802 N N . ILE A 1 95 ? -3.373 -1.148 26.787 1.00 89.00 95 ILE A N 1
ATOM 803 C CA . ILE A 1 95 ? -3.447 -2.613 26.854 1.00 89.00 95 ILE A CA 1
ATOM 804 C C . ILE A 1 95 ? -4.877 -3.084 26.567 1.00 89.00 95 ILE A C 1
ATOM 806 O O . ILE A 1 95 ? -5.055 -4.046 25.814 1.00 89.00 95 ILE A O 1
ATOM 810 N N . GLU A 1 96 ? -5.893 -2.421 27.118 1.00 90.19 96 GLU A N 1
ATOM 811 C CA . GLU A 1 96 ? -7.293 -2.772 26.867 1.00 90.19 96 GLU A CA 1
ATOM 812 C C . GLU A 1 96 ? -7.690 -2.542 25.401 1.00 90.19 96 GLU A C 1
ATOM 814 O O . GLU A 1 96 ? -8.262 -3.433 24.765 1.00 90.19 96 GLU A O 1
ATOM 819 N N . ILE A 1 97 ? -7.300 -1.404 24.820 1.00 87.56 97 ILE A N 1
ATOM 820 C CA . ILE A 1 97 ? -7.503 -1.092 23.398 1.00 87.56 97 ILE A CA 1
ATOM 821 C C . ILE A 1 97 ? -6.861 -2.171 22.520 1.00 87.56 97 ILE A C 1
ATOM 823 O O . ILE A 1 97 ? -7.484 -2.656 21.573 1.00 87.56 97 ILE A O 1
ATOM 827 N N . ALA A 1 98 ? -5.637 -2.598 22.846 1.00 84.81 98 ALA A N 1
ATOM 828 C CA . ALA A 1 98 ? -4.954 -3.655 22.107 1.00 84.81 98 ALA A CA 1
ATOM 829 C C . ALA A 1 98 ? -5.690 -5.005 22.195 1.00 84.81 98 ALA A C 1
ATOM 831 O O . ALA A 1 98 ? -5.798 -5.700 21.179 1.00 84.81 98 ALA A O 1
ATOM 832 N N . LYS A 1 99 ? -6.229 -5.366 23.371 1.00 88.38 99 LYS A N 1
ATOM 833 C CA . LYS A 1 99 ? -7.048 -6.580 23.554 1.00 88.38 99 LYS A CA 1
ATOM 834 C C . LYS A 1 99 ? -8.320 -6.528 22.704 1.00 88.38 99 LYS A C 1
ATOM 836 O O . LYS A 1 99 ? -8.550 -7.441 21.913 1.00 88.38 99 LYS A O 1
ATOM 841 N N . ARG A 1 100 ? -9.090 -5.435 22.775 1.00 86.06 100 ARG A N 1
ATOM 842 C CA . ARG A 1 100 ? -10.311 -5.258 21.963 1.00 86.06 100 ARG A CA 1
ATOM 843 C C . ARG A 1 100 ? -10.012 -5.274 20.464 1.00 86.06 100 ARG A C 1
ATOM 845 O O . ARG A 1 100 ? -10.733 -5.887 19.681 1.00 86.06 100 ARG A O 1
ATOM 852 N N . TYR A 1 101 ? -8.916 -4.644 20.046 1.00 85.25 101 TYR A N 1
ATOM 853 C CA . TYR A 1 101 ? -8.503 -4.641 18.643 1.00 85.25 101 TYR A CA 1
ATOM 854 C C . TYR A 1 101 ? -8.157 -6.049 18.136 1.00 85.25 101 TYR A C 1
ATOM 856 O O . TYR A 1 101 ? -8.485 -6.395 16.997 1.00 85.25 101 TYR A O 1
ATOM 864 N N . TYR A 1 102 ? -7.544 -6.887 18.977 1.00 84.44 102 TYR A N 1
ATOM 865 C CA . TYR A 1 102 ? -7.292 -8.291 18.653 1.00 84.44 102 TYR A CA 1
ATOM 866 C C . TYR A 1 102 ? -8.596 -9.074 18.431 1.00 84.44 102 TYR A C 1
ATOM 868 O O . TYR A 1 102 ? -8.707 -9.813 17.449 1.00 84.44 102 TYR A O 1
ATOM 876 N N . GLU A 1 103 ? -9.603 -8.871 19.284 1.00 86.19 103 GLU A N 1
ATOM 877 C CA . GLU A 1 103 ? -10.921 -9.510 19.155 1.00 86.19 103 GLU A CA 1
ATOM 878 C C . GLU A 1 103 ? -11.640 -9.106 17.865 1.00 86.19 103 GLU A C 1
ATOM 880 O O . GLU A 1 103 ? -12.084 -9.972 17.108 1.00 86.19 103 GLU A O 1
ATOM 885 N N . ILE A 1 104 ? -11.662 -7.809 17.548 1.00 84.75 104 ILE A N 1
ATOM 886 C CA . ILE A 1 104 ? -12.242 -7.285 16.301 1.00 84.75 104 ILE A CA 1
ATOM 887 C C . ILE A 1 104 ? -11.530 -7.882 15.083 1.00 84.75 104 ILE A C 1
ATOM 889 O O . ILE A 1 104 ? -12.159 -8.288 14.101 1.00 84.75 104 ILE A O 1
ATOM 893 N N . ASN A 1 105 ? -10.199 -7.958 15.133 1.00 82.25 105 ASN A N 1
ATOM 894 C CA . ASN A 1 105 ? -9.418 -8.497 14.031 1.00 82.25 105 ASN A CA 1
ATOM 895 C C . ASN A 1 105 ? -9.575 -10.005 13.868 1.00 82.25 105 ASN A C 1
ATOM 897 O O . ASN A 1 105 ? -9.367 -10.485 12.756 1.00 82.25 105 ASN A O 1
ATOM 901 N N . LYS A 1 106 ? -9.956 -10.767 14.900 1.00 81.81 106 LYS A N 1
ATOM 902 C CA . LYS A 1 106 ? -10.117 -12.228 14.808 1.00 81.81 106 LYS A CA 1
ATOM 903 C C . LYS A 1 106 ? -10.984 -12.622 13.609 1.00 81.81 106 LYS A C 1
ATOM 905 O O . LYS A 1 106 ? -10.546 -13.444 12.802 1.00 81.81 106 LYS A O 1
ATOM 910 N N . ASN A 1 107 ? -12.104 -11.923 13.428 1.00 83.69 107 ASN A N 1
ATOM 911 C CA . ASN A 1 107 ? -13.112 -12.199 12.402 1.00 83.69 107 ASN A CA 1
ATOM 912 C C . ASN A 1 107 ? -12.788 -11.605 11.021 1.00 83.69 107 ASN A C 1
ATOM 914 O O . ASN A 1 107 ? -13.464 -11.913 10.042 1.00 83.69 107 ASN A O 1
ATOM 918 N N . LYS A 1 108 ? -11.746 -10.772 10.898 1.00 86.19 108 LYS A N 1
ATOM 919 C CA . LYS A 1 108 ? -11.352 -10.216 9.597 1.00 86.19 108 LYS A CA 1
ATOM 920 C C . LYS A 1 108 ? -10.709 -11.269 8.701 1.00 86.19 108 LYS A C 1
ATOM 922 O O . LYS A 1 108 ? -9.950 -12.139 9.149 1.00 86.19 108 LYS A O 1
ATOM 927 N N . SER A 1 109 ? -10.934 -11.109 7.400 1.00 88.88 109 SER A N 1
ATOM 928 C CA . SER A 1 109 ? -10.275 -11.913 6.378 1.00 88.88 109 SER A CA 1
ATOM 929 C C . SER A 1 109 ? -8.752 -11.740 6.425 1.00 88.88 109 SER A C 1
ATOM 931 O O . SER A 1 109 ? -8.206 -10.704 6.821 1.00 88.88 109 SER A O 1
ATOM 933 N N . LYS A 1 110 ? -8.032 -12.776 5.985 1.00 85.81 110 LYS A N 1
ATOM 934 C CA . LYS A 1 110 ? -6.564 -12.766 5.936 1.00 85.81 110 LYS A CA 1
ATOM 935 C C . LYS A 1 110 ? -6.020 -11.633 5.058 1.00 85.81 110 LYS A C 1
ATOM 937 O O . LYS A 1 110 ? -4.994 -11.051 5.396 1.00 85.81 110 LYS A O 1
ATOM 942 N N . SER A 1 111 ? -6.692 -11.309 3.953 1.00 85.12 111 SER A N 1
ATOM 943 C CA . SER A 1 111 ? -6.293 -10.216 3.059 1.00 85.12 111 SER A CA 1
ATOM 944 C C . SER A 1 111 ? -6.414 -8.850 3.737 1.00 85.12 111 SER A C 1
ATOM 946 O O . SER A 1 111 ? -5.458 -8.079 3.674 1.00 85.12 111 SER A O 1
ATOM 948 N N . ALA A 1 112 ? -7.513 -8.592 4.455 1.00 87.69 112 ALA A N 1
ATOM 949 C CA . ALA A 1 112 ? -7.726 -7.347 5.198 1.00 87.69 112 ALA A CA 1
ATOM 950 C C . ALA A 1 112 ? -6.671 -7.143 6.302 1.00 87.69 112 ALA A C 1
ATOM 952 O O . ALA A 1 112 ? -6.067 -6.075 6.423 1.00 87.69 112 ALA A O 1
ATOM 953 N N . LYS A 1 113 ? -6.356 -8.212 7.047 1.00 88.75 113 LYS A N 1
ATOM 954 C CA . LYS A 1 113 ? -5.270 -8.218 8.044 1.00 88.75 113 LYS A CA 1
ATOM 955 C C . LYS A 1 113 ? -3.922 -7.850 7.423 1.00 88.75 113 LYS A C 1
ATOM 957 O O . LYS A 1 113 ? -3.154 -7.078 7.989 1.00 88.75 113 LYS A O 1
ATOM 962 N N . LEU A 1 114 ? -3.622 -8.392 6.241 1.00 87.88 114 LEU A N 1
ATOM 963 C CA . LEU A 1 114 ? -2.360 -8.138 5.547 1.00 87.88 114 LEU A CA 1
ATOM 964 C C . LEU A 1 114 ? -2.274 -6.726 4.956 1.00 87.88 114 LEU A C 1
ATOM 966 O O . LEU A 1 114 ? -1.169 -6.177 4.924 1.00 87.88 114 LEU A O 1
ATOM 970 N N . SER A 1 115 ? -3.390 -6.138 4.509 1.00 86.25 115 SER A N 1
ATOM 971 C CA . SER A 1 115 ? -3.428 -4.746 4.04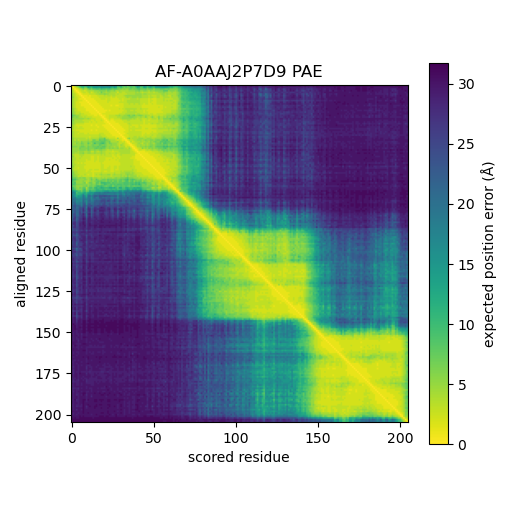5 1.00 86.25 115 SER A CA 1
ATOM 972 C C . SER A 1 115 ? -3.228 -3.753 5.187 1.00 86.25 115 SER A C 1
ATOM 974 O O . SER A 1 115 ? -2.442 -2.823 5.028 1.00 86.25 115 SER A O 1
ATOM 976 N N . GLU A 1 116 ? -3.849 -3.981 6.348 1.00 86.31 116 GLU A N 1
ATOM 977 C CA . GLU A 1 116 ? -3.629 -3.159 7.549 1.00 86.31 116 GLU A CA 1
ATOM 978 C C . GLU A 1 116 ? -2.202 -3.322 8.079 1.00 86.31 116 GLU A C 1
ATOM 980 O O . GLU A 1 116 ? -1.512 -2.346 8.361 1.00 86.31 116 GLU A O 1
ATOM 985 N N . ALA A 1 117 ? -1.692 -4.556 8.130 1.00 86.75 117 ALA A N 1
ATOM 986 C CA . ALA A 1 117 ? -0.308 -4.782 8.519 1.00 86.75 117 ALA A CA 1
ATOM 987 C C . ALA A 1 117 ? 0.658 -4.017 7.606 1.00 86.75 117 ALA A C 1
ATOM 989 O O . ALA A 1 117 ? 1.638 -3.474 8.106 1.00 86.75 117 ALA A O 1
ATOM 990 N N . LYS A 1 118 ? 0.389 -3.951 6.292 1.00 85.56 118 LYS A N 1
ATOM 991 C CA . LYS A 1 118 ? 1.245 -3.291 5.293 1.00 85.56 118 LYS A CA 1
ATOM 992 C C . LYS A 1 118 ? 1.426 -1.792 5.539 1.00 85.56 118 LYS A C 1
ATOM 994 O O . LYS A 1 118 ? 2.514 -1.286 5.273 1.00 85.56 118 LYS A O 1
ATOM 999 N N . THR A 1 119 ? 0.400 -1.100 6.029 1.00 85.88 119 THR A N 1
ATOM 1000 C CA . THR A 1 119 ? 0.450 0.350 6.278 1.00 85.88 119 THR A CA 1
ATOM 1001 C C . THR A 1 119 ? 1.172 0.701 7.579 1.00 85.88 119 THR A C 1
ATOM 1003 O O . THR A 1 119 ? 1.710 1.798 7.705 1.00 85.88 119 THR A O 1
ATOM 1006 N N . LEU A 1 120 ? 1.250 -0.232 8.531 1.00 84.19 120 LEU A N 1
ATOM 1007 C CA . LEU A 1 120 ? 1.865 -0.003 9.837 1.00 84.19 120 LEU A CA 1
ATOM 1008 C C . LEU A 1 120 ? 3.400 -0.064 9.798 1.00 84.19 120 LEU A C 1
ATOM 1010 O O . LEU A 1 120 ? 3.995 -1.045 9.334 1.00 84.19 120 LEU A O 1
ATOM 1014 N N . ASN A 1 121 ? 4.061 0.925 10.409 1.00 84.81 121 ASN A N 1
ATOM 1015 C CA . ASN A 1 121 ? 5.516 0.942 10.609 1.00 84.81 121 ASN A CA 1
ATOM 1016 C C . ASN A 1 121 ? 5.940 0.120 11.845 1.00 84.81 121 ASN A C 1
ATOM 1018 O O . ASN A 1 121 ? 6.521 0.629 12.798 1.00 84.81 121 ASN A O 1
ATOM 1022 N N . ILE A 1 122 ? 5.581 -1.164 11.852 1.00 86.62 122 ILE A N 1
ATOM 1023 C CA . ILE A 1 122 ? 5.862 -2.110 12.942 1.00 86.62 122 ILE A CA 1
ATOM 1024 C C . ILE A 1 122 ? 6.718 -3.268 12.398 1.00 86.62 122 ILE A C 1
ATOM 1026 O O . ILE A 1 122 ? 6.470 -3.729 11.272 1.00 86.62 122 ILE A O 1
ATOM 1030 N N . PRO A 1 123 ? 7.675 -3.808 13.183 1.00 88.62 123 PRO A N 1
ATOM 1031 C CA . PRO A 1 123 ? 8.411 -5.014 12.819 1.00 88.62 123 PRO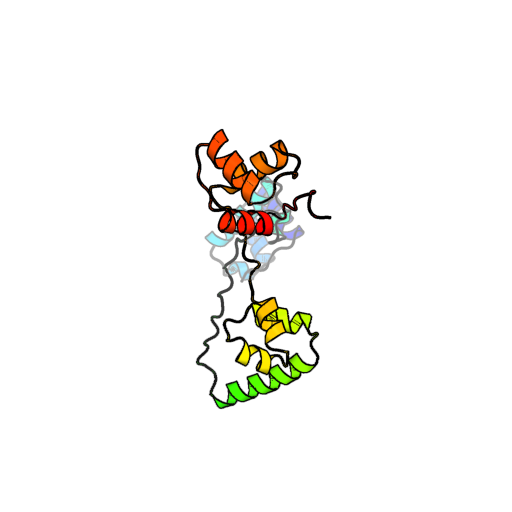 A CA 1
ATOM 1032 C C . PRO A 1 123 ? 7.497 -6.177 12.411 1.00 88.62 123 PRO A C 1
ATOM 1034 O O . PRO A 1 123 ? 6.401 -6.358 12.953 1.00 88.62 123 PRO A O 1
ATOM 1037 N N . TYR A 1 124 ? 7.969 -7.009 11.479 1.00 88.94 124 TYR A N 1
ATOM 1038 C CA . TYR A 1 124 ? 7.192 -8.133 10.941 1.00 88.94 124 TYR A CA 1
ATOM 1039 C C . TYR A 1 124 ? 6.736 -9.115 12.027 1.00 88.94 124 TYR A C 1
ATOM 1041 O O . TYR A 1 124 ? 5.609 -9.593 11.982 1.00 88.94 124 TYR A O 1
ATOM 1049 N N . SER A 1 125 ? 7.594 -9.393 13.014 1.00 88.12 125 SER A N 1
ATOM 1050 C CA . SER A 1 125 ? 7.306 -10.305 14.129 1.00 88.12 125 SER A CA 1
ATOM 1051 C C . SER A 1 125 ? 6.175 -9.796 15.021 1.00 88.12 125 SER A C 1
ATOM 1053 O O . SER A 1 125 ? 5.249 -10.541 15.324 1.00 88.12 125 SER A O 1
ATOM 1055 N N . LYS A 1 126 ? 6.223 -8.517 15.406 1.00 89.12 126 LYS A N 1
ATOM 1056 C CA . LYS A 1 126 ? 5.182 -7.875 16.219 1.00 89.12 126 LYS A CA 1
ATOM 1057 C C . LYS A 1 126 ? 3.862 -7.783 15.449 1.00 89.12 126 LYS A C 1
ATOM 1059 O O . LYS A 1 126 ? 2.827 -8.166 15.976 1.00 89.12 126 LYS A O 1
ATOM 1064 N N . SER A 1 127 ? 3.914 -7.387 14.177 1.00 87.44 127 SER A N 1
ATOM 1065 C CA . SER A 1 127 ? 2.729 -7.330 13.306 1.00 87.44 127 SER A CA 1
ATOM 1066 C C . SER A 1 127 ? 2.065 -8.706 13.165 1.00 87.44 127 SER A C 1
ATOM 1068 O O . SER A 1 127 ? 0.855 -8.829 13.292 1.00 87.44 127 SER A O 1
ATOM 1070 N N . ALA A 1 128 ? 2.857 -9.761 12.954 1.00 88.69 128 ALA A N 1
ATOM 1071 C CA . ALA A 1 128 ? 2.357 -11.129 12.832 1.00 88.69 128 ALA A CA 1
ATOM 1072 C C . ALA A 1 128 ? 1.568 -11.585 14.068 1.00 88.69 128 ALA A C 1
ATOM 1074 O O . ALA A 1 128 ? 0.506 -12.187 13.923 1.00 88.69 128 ALA A O 1
ATOM 1075 N N . LYS A 1 129 ? 2.057 -11.241 15.267 1.00 87.94 129 LYS A N 1
ATOM 1076 C CA . LYS A 1 129 ? 1.364 -11.514 16.533 1.00 87.94 129 LYS A CA 1
ATOM 1077 C C . LYS A 1 129 ? 0.056 -10.724 16.647 1.00 87.94 129 LYS A C 1
ATOM 1079 O O . LYS A 1 129 ? -0.973 -11.318 16.930 1.00 87.94 129 LYS A O 1
ATOM 1084 N N . ILE A 1 130 ? 0.085 -9.418 16.361 1.00 85.62 130 ILE A N 1
ATOM 1085 C CA . ILE A 1 130 ? -1.091 -8.529 16.450 1.00 85.62 130 ILE A CA 1
ATOM 1086 C C . ILE A 1 130 ? -2.225 -8.996 15.530 1.00 85.62 130 ILE A C 1
ATOM 1088 O O . ILE A 1 130 ? -3.382 -9.028 15.930 1.00 85.62 130 ILE A O 1
ATOM 1092 N N . PHE A 1 131 ? -1.895 -9.371 14.295 1.00 85.56 131 PHE A N 1
ATOM 1093 C CA . PHE A 1 131 ? -2.886 -9.759 13.290 1.00 85.56 131 PHE A CA 1
ATOM 1094 C C . PHE A 1 131 ? -3.186 -11.263 1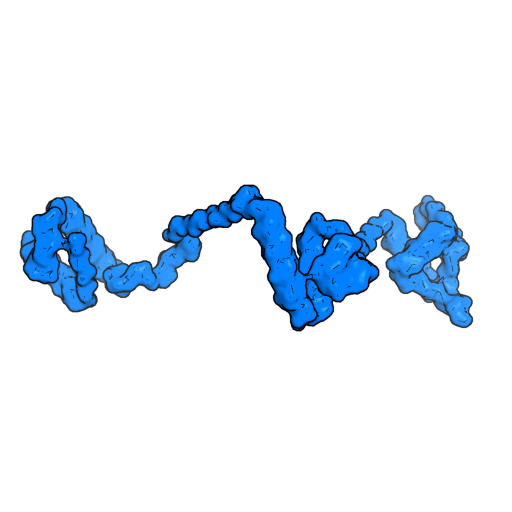3.266 1.00 85.56 131 PHE A C 1
ATOM 1096 O O . PHE A 1 131 ? -3.987 -11.701 12.441 1.00 85.56 131 PHE A O 1
ATOM 1103 N N . ASN A 1 132 ? -2.544 -12.051 14.135 1.00 86.75 132 ASN A N 1
ATOM 1104 C CA . ASN A 1 132 ? -2.612 -13.512 14.155 1.00 86.75 132 ASN A CA 1
ATOM 1105 C C . ASN A 1 132 ? -2.424 -14.138 12.754 1.00 86.75 132 ASN A C 1
ATOM 1107 O O . ASN A 1 132 ? -3.276 -14.858 12.230 1.00 86.75 132 ASN A O 1
ATOM 1111 N N . VAL A 1 133 ? -1.314 -13.795 12.098 1.00 89.25 133 VAL A N 1
ATOM 1112 C CA . VAL A 1 133 ? -0.953 -14.283 10.757 1.00 89.25 133 VAL A CA 1
ATOM 1113 C C . VAL A 1 133 ? 0.508 -14.709 10.716 1.00 89.25 133 VAL A C 1
ATOM 1115 O O . VAL A 1 133 ? 1.348 -14.194 11.449 1.00 89.25 133 VAL A O 1
ATOM 1118 N N . CYS A 1 134 ? 0.849 -15.621 9.804 1.00 90.50 134 CYS A N 1
ATOM 1119 C CA . CYS A 1 134 ? 2.236 -16.044 9.628 1.00 90.50 134 CYS A CA 1
ATOM 1120 C C . CYS A 1 134 ? 3.144 -14.856 9.259 1.00 90.50 134 CYS A C 1
ATOM 1122 O O . CYS A 1 134 ? 2.850 -14.083 8.342 1.00 90.50 134 CYS A O 1
ATOM 1124 N N . ARG A 1 135 ? 4.304 -14.765 9.922 1.00 90.81 135 ARG A N 1
ATOM 1125 C CA . ARG A 1 135 ? 5.336 -13.741 9.681 1.00 90.81 135 ARG A CA 1
ATOM 1126 C C . ARG A 1 135 ? 5.711 -13.614 8.205 1.00 90.81 135 ARG A C 1
ATOM 1128 O O . ARG A 1 135 ? 5.887 -12.501 7.716 1.00 90.81 135 ARG A O 1
ATOM 1135 N N . GLN A 1 136 ? 5.816 -14.737 7.493 1.00 89.56 136 GLN A N 1
ATOM 1136 C CA . GLN A 1 136 ? 6.170 -14.742 6.072 1.00 89.56 136 GLN A CA 1
ATOM 1137 C C . GLN A 1 136 ? 5.106 -14.056 5.205 1.00 89.56 136 GLN A C 1
ATOM 1139 O O . GLN A 1 136 ? 5.449 -13.372 4.243 1.00 89.56 136 GLN A O 1
ATOM 1144 N N . ALA A 1 137 ? 3.824 -14.194 5.556 1.00 88.56 137 ALA A N 1
ATOM 1145 C CA . ALA A 1 137 ? 2.735 -13.546 4.831 1.00 88.56 137 ALA A CA 1
ATOM 1146 C C . ALA A 1 137 ? 2.794 -12.018 4.990 1.00 88.56 137 ALA A C 1
ATOM 1148 O O . ALA A 1 137 ? 2.662 -11.298 4.003 1.00 88.56 137 ALA A O 1
ATOM 1149 N N . VAL A 1 138 ? 3.081 -11.532 6.203 1.00 88.56 138 VAL A N 1
ATOM 1150 C CA . VAL A 1 138 ? 3.285 -10.097 6.477 1.00 88.56 138 VAL A CA 1
ATOM 1151 C C . VAL A 1 138 ? 4.513 -9.560 5.742 1.00 88.56 138 VAL A C 1
ATOM 1153 O O . VAL A 1 138 ? 4.480 -8.463 5.192 1.00 88.56 138 VAL A O 1
ATOM 1156 N N . ALA A 1 139 ? 5.606 -10.328 5.708 1.00 87.06 139 ALA A N 1
ATOM 1157 C CA . ALA A 1 139 ? 6.804 -9.937 4.972 1.00 87.06 139 ALA A CA 1
ATOM 1158 C C . ALA A 1 139 ? 6.501 -9.782 3.474 1.00 87.06 139 ALA A C 1
ATOM 1160 O O . ALA A 1 139 ? 6.789 -8.731 2.909 1.00 87.06 139 ALA A O 1
ATOM 1161 N N . LYS A 1 140 ? 5.836 -10.771 2.858 1.00 85.94 140 LYS A N 1
ATOM 1162 C CA . LYS A 1 140 ? 5.417 -10.711 1.448 1.00 85.94 140 LYS A CA 1
ATOM 1163 C C . LYS A 1 140 ? 4.462 -9.548 1.155 1.00 85.94 140 LYS A C 1
ATOM 1165 O O . LYS A 1 140 ? 4.549 -8.952 0.085 1.00 85.94 140 LYS A O 1
ATOM 1170 N N . SER A 1 141 ? 3.556 -9.205 2.076 1.00 83.81 141 SER A N 1
ATOM 1171 C CA . SER A 1 141 ? 2.627 -8.085 1.866 1.00 83.81 141 SER A CA 1
ATOM 1172 C C . SER A 1 141 ? 3.314 -6.718 1.969 1.00 83.81 141 SER A C 1
ATOM 1174 O O . SER A 1 141 ? 2.949 -5.793 1.237 1.00 83.81 141 SER A O 1
ATOM 1176 N N . LYS A 1 142 ? 4.325 -6.590 2.842 1.00 80.56 142 LYS A N 1
ATOM 1177 C CA . LYS A 1 142 ? 5.123 -5.368 3.041 1.00 80.56 142 LYS A CA 1
ATOM 1178 C C . LYS A 1 142 ? 6.241 -5.177 2.028 1.00 80.56 142 LYS A C 1
ATOM 1180 O O . LYS A 1 142 ? 6.612 -4.031 1.772 1.00 80.56 142 LYS A O 1
ATOM 1185 N N . THR A 1 143 ? 6.781 -6.248 1.448 1.00 71.00 143 THR A N 1
ATOM 1186 C CA . THR A 1 143 ? 7.784 -6.124 0.389 1.00 71.00 143 THR A CA 1
ATOM 1187 C C . THR A 1 143 ? 7.181 -5.349 -0.775 1.00 71.00 143 THR A C 1
ATOM 1189 O O . THR A 1 143 ? 6.280 -5.828 -1.463 1.00 71.00 143 THR A O 1
ATOM 1192 N N . ARG A 1 144 ? 7.664 -4.119 -0.982 1.00 59.59 144 ARG A N 1
ATOM 1193 C CA . ARG A 1 144 ? 7.386 -3.367 -2.205 1.00 59.59 144 ARG A CA 1
ATOM 1194 C C . ARG A 1 144 ? 7.862 -4.225 -3.373 1.00 59.59 144 ARG A C 1
ATOM 1196 O O . ARG A 1 144 ? 8.935 -4.820 -3.286 1.00 59.59 144 ARG A O 1
ATOM 1203 N N . VAL A 1 145 ? 7.088 -4.273 -4.457 1.00 59.25 145 VAL A N 1
ATOM 1204 C CA . VAL A 1 145 ? 7.601 -4.748 -5.746 1.00 59.25 145 VAL A CA 1
ATOM 1205 C C . VAL A 1 145 ? 8.827 -3.888 -6.031 1.00 59.25 145 VAL A C 1
ATOM 1207 O O . VAL A 1 145 ? 8.694 -2.688 -6.276 1.00 59.25 145 VAL A O 1
ATOM 1210 N N . ILE A 1 146 ? 10.024 -4.456 -5.872 1.00 59.44 146 ILE A N 1
ATOM 1211 C CA . ILE A 1 146 ? 11.269 -3.756 -6.172 1.00 59.44 146 ILE A CA 1
ATOM 1212 C C . ILE A 1 146 ? 11.198 -3.501 -7.671 1.00 59.44 146 ILE A C 1
ATOM 1214 O O . ILE A 1 146 ? 11.346 -4.433 -8.460 1.00 59.44 146 ILE A O 1
ATOM 1218 N N . LYS A 1 147 ? 10.894 -2.258 -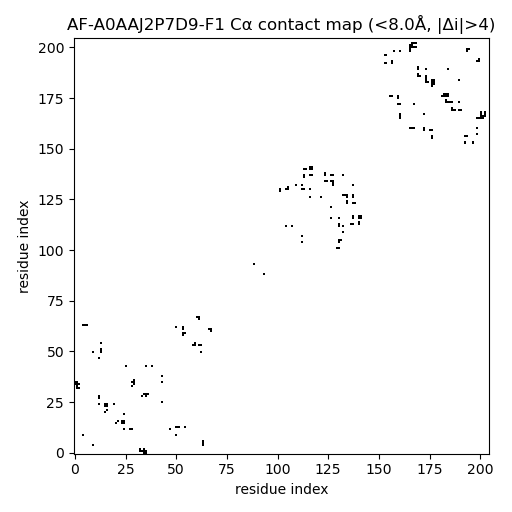8.066 1.00 57.62 147 LYS A N 1
ATOM 1219 C CA . LYS A 1 147 ? 11.005 -1.850 -9.464 1.00 57.62 147 LYS A CA 1
ATOM 1220 C C . LYS A 1 147 ? 12.437 -2.163 -9.865 1.00 57.62 147 LYS A C 1
ATOM 1222 O O . LYS A 1 147 ? 13.379 -1.636 -9.272 1.00 57.62 147 LYS A O 1
ATOM 1227 N N . VAL A 1 148 ? 12.590 -3.097 -10.795 1.00 64.12 148 VAL A N 1
ATOM 1228 C CA . VAL A 1 148 ? 13.895 -3.506 -11.288 1.00 64.12 148 VAL A CA 1
ATOM 1229 C C . VAL A 1 148 ? 14.524 -2.269 -11.918 1.00 64.12 148 VAL A C 1
ATOM 1231 O O . VAL A 1 148 ? 14.070 -1.820 -12.964 1.00 64.12 148 VAL A O 1
ATOM 1234 N N . LYS A 1 149 ? 15.524 -1.678 -11.254 1.00 67.50 149 LYS A N 1
ATOM 1235 C CA . LYS A 1 149 ? 16.263 -0.544 -11.812 1.00 67.50 149 LYS A CA 1
ATOM 1236 C C . LYS A 1 149 ? 16.915 -1.015 -13.112 1.00 67.50 149 LYS A C 1
ATOM 1238 O O . LYS A 1 149 ? 17.579 -2.057 -13.127 1.00 67.50 149 LYS A O 1
ATOM 1243 N N . GLU A 1 150 ? 16.668 -0.289 -14.195 1.00 72.25 150 GLU A N 1
ATOM 1244 C CA . GLU A 1 150 ? 17.289 -0.569 -15.485 1.00 72.25 150 GLU A CA 1
ATOM 1245 C C . GLU A 1 150 ? 18.799 -0.377 -15.355 1.00 72.25 150 GLU A C 1
ATOM 1247 O O . GLU A 1 150 ? 19.278 0.605 -14.782 1.00 72.25 150 GLU A O 1
ATOM 1252 N N . HIS A 1 151 ? 19.558 -1.365 -15.817 1.00 78.50 151 HIS A N 1
ATOM 1253 C CA . HIS A 1 151 ? 21.009 -1.296 -15.810 1.00 78.50 151 HIS A CA 1
ATOM 1254 C C . HIS A 1 151 ? 21.492 -0.703 -17.136 1.00 78.50 151 HIS A C 1
ATOM 1256 O O . HIS A 1 151 ? 20.916 -0.990 -18.184 1.00 78.50 151 HIS A O 1
ATOM 1262 N N . LYS A 1 152 ? 22.589 0.066 -17.104 1.00 84.19 152 LYS A N 1
ATOM 1263 C CA . LYS A 1 152 ? 23.151 0.800 -18.259 1.00 84.19 152 LYS A CA 1
ATOM 1264 C C . LYS A 1 152 ? 23.267 -0.045 -19.539 1.00 84.19 152 LYS A C 1
ATOM 1266 O O . LYS A 1 152 ? 23.047 0.452 -20.635 1.00 84.19 152 LYS A O 1
ATOM 1271 N N . ASN A 1 153 ? 23.559 -1.337 -19.389 1.00 86.00 153 ASN A N 1
ATOM 1272 C CA . ASN A 1 153 ? 23.817 -2.253 -20.506 1.00 86.00 153 ASN A CA 1
ATOM 1273 C C . ASN A 1 153 ? 22.588 -3.075 -20.948 1.00 86.00 153 ASN A C 1
ATOM 1275 O O . ASN A 1 153 ? 22.706 -3.890 -21.859 1.00 86.00 153 ASN A O 1
ATOM 1279 N N . ASP A 1 154 ? 21.415 -2.900 -20.334 1.00 88.75 154 ASP A N 1
ATOM 1280 C CA . ASP A 1 154 ? 20.247 -3.759 -20.589 1.00 88.75 154 ASP A CA 1
ATOM 1281 C C . ASP A 1 154 ? 19.723 -3.665 -22.021 1.00 88.75 154 ASP A C 1
ATOM 1283 O O . ASP A 1 154 ? 19.356 -4.684 -22.609 1.00 88.75 154 ASP A O 1
ATOM 1287 N N . ALA A 1 155 ? 19.731 -2.463 -22.599 1.00 90.69 155 ALA A N 1
ATOM 1288 C CA . ALA A 1 155 ? 19.327 -2.242 -23.983 1.00 90.69 155 ALA A CA 1
ATOM 1289 C C . ALA A 1 155 ? 20.259 -2.971 -24.966 1.00 90.69 155 ALA A C 1
ATOM 1291 O O . ALA A 1 155 ? 19.794 -3.656 -25.877 1.00 90.69 155 ALA A O 1
ATOM 1292 N N . ILE A 1 156 ? 21.573 -2.894 -24.732 1.00 91.81 156 ILE A N 1
ATOM 1293 C CA . ILE A 1 156 ? 22.595 -3.548 -25.562 1.00 91.81 156 ILE A CA 1
ATOM 1294 C C . ILE A 1 156 ? 22.479 -5.069 -25.450 1.00 91.81 156 ILE A C 1
ATOM 1296 O O . ILE A 1 156 ? 22.545 -5.766 -26.461 1.00 91.81 156 ILE A O 1
ATOM 1300 N N . ILE A 1 157 ? 22.247 -5.589 -24.241 1.00 91.88 157 ILE A N 1
ATOM 1301 C CA . ILE A 1 157 ? 22.057 -7.025 -24.005 1.00 91.88 157 ILE A CA 1
ATOM 1302 C C . ILE A 1 157 ? 20.799 -7.529 -24.722 1.00 91.88 157 ILE A C 1
ATOM 1304 O O . ILE A 1 157 ? 20.872 -8.556 -25.392 1.00 91.88 157 ILE A O 1
ATOM 1308 N N . LYS A 1 158 ? 19.668 -6.809 -24.636 1.00 92.38 158 LYS A N 1
ATOM 1309 C CA . LYS A 1 158 ? 18.435 -7.159 -25.367 1.00 92.38 158 LYS A CA 1
ATOM 1310 C C . LYS A 1 158 ? 18.657 -7.161 -26.876 1.00 92.38 158 LYS A C 1
ATOM 1312 O O . LYS A 1 158 ? 18.325 -8.148 -27.523 1.00 92.38 158 LYS A O 1
ATOM 1317 N N . LYS A 1 159 ? 19.250 -6.092 -27.417 1.00 93.44 159 LYS A N 1
ATOM 1318 C CA . LYS A 1 159 ? 19.524 -5.964 -28.853 1.00 93.44 159 LYS A CA 1
ATOM 1319 C C . LYS A 1 159 ? 20.428 -7.095 -29.343 1.00 93.44 159 LYS A C 1
ATOM 1321 O O . LYS A 1 159 ? 20.049 -7.836 -30.234 1.00 93.44 159 LYS A O 1
ATOM 1326 N N . SER A 1 160 ? 21.545 -7.326 -28.659 1.00 91.81 160 SER A N 1
ATOM 1327 C CA . SER A 1 160 ? 22.487 -8.402 -28.996 1.00 91.81 160 SER A CA 1
ATOM 1328 C C . SER A 1 160 ? 21.863 -9.794 -28.901 1.00 91.81 160 SER A C 1
ATOM 1330 O O . SER A 1 160 ? 22.227 -10.691 -29.654 1.00 91.81 160 SER A O 1
ATOM 1332 N N . PHE A 1 161 ? 20.942 -10.009 -27.961 1.00 91.81 161 PHE A N 1
ATOM 1333 C CA . PHE A 1 161 ? 20.245 -11.285 -27.830 1.00 91.81 161 PHE A CA 1
ATOM 1334 C C . PHE A 1 161 ? 19.265 -11.525 -28.988 1.00 91.81 161 PHE A C 1
ATOM 1336 O O . PHE A 1 161 ? 19.208 -12.640 -29.507 1.00 91.81 161 PHE A O 1
ATOM 1343 N N . LEU A 1 162 ? 18.534 -10.484 -29.400 1.00 90.69 162 LEU A N 1
ATOM 1344 C CA . LEU A 1 162 ? 17.604 -10.519 -30.532 1.00 90.69 162 LEU A CA 1
ATOM 1345 C C . LEU A 1 162 ? 18.332 -10.651 -31.873 1.00 90.69 162 LEU A C 1
ATOM 1347 O O . LEU A 1 162 ? 17.936 -11.489 -32.675 1.00 90.69 162 LEU A O 1
ATOM 1351 N N . ASP A 1 163 ? 19.435 -9.920 -32.065 1.00 91.50 163 ASP A N 1
ATOM 1352 C CA . ASP A 1 163 ? 20.291 -9.996 -33.260 1.00 91.50 163 ASP A CA 1
ATOM 1353 C C . ASP A 1 163 ? 20.795 -11.428 -33.518 1.00 91.50 163 ASP A C 1
ATOM 1355 O O . ASP A 1 163 ? 21.032 -11.818 -34.654 1.00 91.50 163 ASP A O 1
ATOM 1359 N N . ASN A 1 164 ? 20.953 -12.224 -32.455 1.00 87.38 164 ASN A N 1
ATOM 1360 C CA . ASN A 1 164 ? 21.391 -13.619 -32.524 1.00 87.38 164 ASN A CA 1
ATOM 1361 C C . ASN A 1 164 ? 20.230 -14.619 -32.343 1.00 87.38 164 ASN A C 1
ATOM 1363 O O . ASN A 1 164 ? 20.470 -15.784 -32.017 1.00 87.38 164 ASN A O 1
ATOM 1367 N N . GLU A 1 165 ? 18.976 -14.170 -32.469 1.00 87.06 165 GLU A N 1
ATOM 1368 C CA . GLU A 1 165 ? 17.737 -14.959 -32.343 1.00 87.06 165 GLU A CA 1
ATOM 1369 C C . GLU A 1 165 ? 17.616 -15.796 -31.052 1.00 87.06 165 GLU A C 1
ATOM 1371 O O . GLU A 1 165 ? 16.917 -16.817 -31.004 1.00 87.06 165 GLU A O 1
ATOM 1376 N N . GLY A 1 166 ? 18.329 -15.400 -29.994 1.00 84.06 166 GLY A N 1
ATOM 1377 C CA . GLY A 1 166 ? 18.428 -16.150 -28.744 1.00 84.06 166 GLY A CA 1
ATOM 1378 C C . GLY A 1 166 ? 19.230 -17.454 -28.831 1.00 84.06 166 GLY A C 1
ATOM 1379 O O . GLY A 1 166 ? 19.101 -18.313 -27.955 1.00 84.06 166 GLY A O 1
ATOM 1380 N N . ARG A 1 167 ? 20.064 -17.630 -29.864 1.00 85.25 167 ARG A N 1
ATOM 1381 C CA . ARG A 1 167 ? 20.941 -18.802 -30.031 1.00 85.25 167 ARG A CA 1
ATOM 1382 C C . ARG A 1 167 ? 22.128 -18.765 -29.067 1.00 85.25 167 ARG A C 1
ATOM 1384 O O . ARG A 1 167 ? 22.549 -19.791 -28.539 1.00 85.25 167 ARG A O 1
ATOM 1391 N N . TYR A 1 168 ? 22.681 -17.585 -28.799 1.00 89.50 168 TYR A N 1
ATOM 1392 C CA . TYR A 1 168 ? 23.904 -17.463 -28.006 1.00 89.50 168 TYR A CA 1
ATOM 1393 C C . TYR A 1 168 ? 23.650 -17.497 -26.498 1.00 89.50 168 TYR A C 1
ATOM 1395 O O . TYR A 1 168 ? 22.985 -16.634 -25.931 1.00 89.50 168 TYR A O 1
ATOM 1403 N N . GLY A 1 169 ? 24.266 -18.482 -25.837 1.00 86.56 169 GLY A N 1
ATOM 1404 C CA . GLY A 1 169 ? 24.388 -18.531 -24.382 1.00 86.56 169 GLY A CA 1
ATOM 1405 C C . GLY A 1 169 ? 25.315 -17.448 -23.822 1.00 86.56 169 GLY A C 1
ATOM 1406 O O . GLY A 1 169 ? 26.024 -16.764 -24.556 1.00 86.56 169 GLY A O 1
ATOM 1407 N N . ARG A 1 170 ? 25.381 -17.339 -22.489 1.00 90.88 170 ARG A N 1
ATOM 1408 C CA . ARG A 1 170 ? 26.139 -16.292 -21.768 1.00 90.88 170 ARG A CA 1
ATOM 1409 C C . ARG A 1 170 ? 27.612 -16.121 -22.181 1.00 90.88 170 ARG A C 1
ATOM 1411 O O . ARG A 1 170 ? 28.135 -15.025 -22.059 1.00 90.88 170 ARG A O 1
ATOM 1418 N N . LEU A 1 171 ? 28.291 -17.184 -22.620 1.00 91.81 171 LEU A N 1
ATOM 1419 C CA . LEU A 1 171 ? 29.698 -17.120 -23.040 1.00 91.81 171 LEU A CA 1
ATOM 1420 C C . LEU A 1 171 ? 29.819 -16.485 -24.429 1.00 91.81 171 LEU A C 1
ATOM 1422 O O . LEU A 1 171 ? 30.468 -15.457 -24.587 1.00 91.81 171 LEU A O 1
ATOM 1426 N N . ARG A 1 172 ? 29.111 -17.053 -25.412 1.00 92.19 172 ARG A N 1
ATOM 1427 C CA . ARG A 1 172 ? 29.088 -16.551 -26.792 1.00 92.19 172 ARG A CA 1
ATOM 1428 C C . ARG A 1 172 ? 28.526 -15.136 -26.886 1.00 92.19 172 ARG A C 1
ATOM 1430 O O . ARG A 1 172 ? 29.070 -14.313 -27.608 1.00 92.19 172 ARG A O 1
ATOM 1437 N N . LEU A 1 173 ? 27.482 -14.831 -26.116 1.00 92.94 173 LEU A N 1
ATOM 1438 C CA . LEU A 1 173 ? 26.878 -13.502 -26.104 1.00 92.94 173 LEU A CA 1
ATOM 1439 C C . LEU A 1 173 ? 27.810 -12.449 -25.482 1.00 92.94 173 LEU A C 1
ATOM 1441 O O . LEU A 1 173 ? 27.835 -11.316 -25.944 1.00 92.94 173 LEU A O 1
ATOM 1445 N N . SER A 1 174 ? 28.597 -12.820 -24.467 1.00 93.81 174 SER A N 1
ATOM 1446 C CA . SER A 1 174 ? 29.612 -11.937 -23.873 1.00 93.81 174 SER A CA 1
ATOM 1447 C C . SER A 1 174 ? 30.701 -11.589 -24.892 1.00 93.81 174 SER A C 1
ATOM 1449 O O . SER A 1 174 ? 30.989 -10.410 -25.087 1.00 93.81 174 SER A O 1
ATOM 1451 N N . ALA A 1 175 ? 31.218 -12.590 -25.612 1.00 94.38 175 ALA A N 1
ATOM 1452 C CA . ALA A 1 175 ? 32.189 -12.376 -26.684 1.00 94.38 175 ALA A CA 1
ATOM 1453 C C . ALA A 1 175 ? 31.614 -11.507 -27.817 1.00 94.38 175 ALA A C 1
ATOM 1455 O O . ALA A 1 175 ? 32.253 -10.547 -28.239 1.00 94.38 175 ALA A O 1
ATOM 1456 N N . TYR A 1 176 ? 30.376 -11.777 -28.246 1.00 93.69 176 TYR A N 1
ATOM 1457 C CA . TYR A 1 176 ? 29.694 -10.996 -29.282 1.00 93.69 176 TYR A CA 1
ATOM 1458 C C . TYR A 1 176 ? 29.538 -9.518 -28.902 1.00 93.69 176 TYR A C 1
ATOM 1460 O O . TYR A 1 176 ? 29.849 -8.638 -29.700 1.00 93.69 176 TYR A O 1
ATOM 1468 N N . ILE A 1 177 ? 29.086 -9.235 -27.675 1.00 93.62 177 ILE A N 1
ATOM 1469 C CA . ILE A 1 177 ? 28.934 -7.857 -27.185 1.00 93.62 177 ILE A CA 1
ATOM 1470 C C . ILE A 1 177 ? 30.298 -7.160 -27.115 1.00 93.62 177 ILE A C 1
ATOM 1472 O O . ILE A 1 177 ? 30.408 -6.000 -27.513 1.00 93.62 177 ILE A O 1
ATOM 1476 N N . SER A 1 178 ? 31.331 -7.878 -26.664 1.00 94.38 178 SER A N 1
ATOM 1477 C CA . SER A 1 178 ? 32.696 -7.357 -26.609 1.00 94.38 178 SER A CA 1
ATOM 1478 C C . SER A 1 178 ? 33.215 -6.986 -27.997 1.00 94.38 178 SER A C 1
ATOM 1480 O O . SER A 1 178 ? 33.805 -5.926 -28.147 1.00 94.38 178 SER A O 1
ATOM 1482 N N . MET A 1 179 ? 32.960 -7.812 -29.014 1.00 93.75 179 MET A N 1
ATOM 1483 C CA . MET A 1 179 ? 33.412 -7.558 -30.386 1.00 93.75 179 MET A CA 1
ATOM 1484 C C . MET A 1 179 ? 32.622 -6.439 -31.075 1.00 93.75 179 MET A C 1
ATOM 1486 O O . MET A 1 179 ? 33.209 -5.586 -31.728 1.00 93.75 179 MET A O 1
ATOM 1490 N N . LYS A 1 180 ? 31.290 -6.420 -30.932 1.00 93.25 180 LYS A N 1
ATOM 1491 C CA . LYS A 1 180 ? 30.416 -5.494 -31.674 1.00 93.25 180 LYS A CA 1
ATOM 1492 C C . LYS A 1 180 ? 30.329 -4.100 -31.055 1.00 93.25 180 LYS A C 1
ATOM 1494 O O . LYS A 1 180 ? 30.190 -3.121 -31.778 1.00 93.25 180 LYS A O 1
ATOM 1499 N N . TYR A 1 181 ? 30.354 -4.012 -29.725 1.00 91.56 181 TYR A N 1
ATOM 1500 C CA . TYR A 1 181 ? 30.129 -2.759 -28.996 1.00 91.56 181 TYR A CA 1
ATOM 1501 C C . TYR A 1 181 ? 31.350 -2.294 -28.198 1.00 91.56 181 TYR A C 1
ATOM 1503 O O . TYR A 1 181 ? 31.265 -1.264 -27.538 1.00 91.56 181 TYR A O 1
ATOM 1511 N N . ASN A 1 182 ? 32.460 -3.042 -28.228 1.00 90.94 182 ASN A N 1
ATOM 1512 C CA . ASN A 1 182 ? 33.656 -2.795 -27.417 1.00 90.94 182 ASN A CA 1
ATOM 1513 C C . ASN A 1 182 ? 33.360 -2.676 -25.905 1.00 90.94 182 ASN A C 1
ATOM 1515 O O . ASN A 1 182 ? 33.989 -1.910 -25.178 1.00 90.94 182 ASN A O 1
ATOM 1519 N N . ILE A 1 183 ? 32.354 -3.419 -25.422 1.00 90.38 183 ILE A N 1
ATOM 1520 C CA . ILE A 1 183 ? 31.957 -3.453 -24.009 1.00 90.38 183 ILE A CA 1
ATOM 1521 C C . ILE A 1 183 ? 32.187 -4.859 -23.470 1.00 90.38 183 ILE A C 1
ATOM 1523 O O . ILE A 1 183 ? 31.490 -5.807 -23.839 1.00 90.38 183 ILE A O 1
ATOM 1527 N N . TYR A 1 184 ? 33.111 -4.985 -22.523 1.00 91.62 184 TYR A N 1
ATOM 1528 C CA . TYR A 1 184 ? 33.318 -6.242 -21.820 1.00 91.62 184 TYR A CA 1
ATOM 1529 C C . TYR A 1 184 ? 32.273 -6.430 -20.711 1.00 91.62 184 TYR A C 1
ATOM 1531 O O . TYR A 1 184 ? 32.168 -5.635 -19.776 1.00 91.62 184 TYR A O 1
ATOM 1539 N N . ILE A 1 185 ? 31.504 -7.519 -20.789 1.00 91.06 185 ILE A N 1
ATOM 1540 C CA . ILE A 1 185 ? 30.580 -7.942 -19.730 1.00 91.06 185 ILE A CA 1
ATOM 1541 C C . ILE A 1 185 ? 30.933 -9.366 -19.335 1.00 91.06 185 ILE A C 1
ATOM 1543 O O . ILE A 1 185 ? 30.763 -10.290 -20.130 1.00 91.06 185 ILE A O 1
ATOM 1547 N N . HIS A 1 186 ? 31.353 -9.564 -18.086 1.00 94.25 186 HIS A N 1
ATOM 1548 C CA . HIS A 1 186 ? 31.712 -10.889 -17.594 1.00 94.25 186 HIS A CA 1
ATOM 1549 C C . HIS A 1 186 ? 30.537 -11.888 -17.752 1.00 94.25 186 HIS A C 1
ATOM 1551 O O . HIS A 1 186 ? 29.411 -11.571 -17.343 1.00 94.25 186 HIS A O 1
ATOM 1557 N N . PRO A 1 187 ? 30.753 -13.119 -18.261 1.00 92.25 187 PRO A N 1
ATOM 1558 C CA . PRO A 1 187 ? 29.675 -14.070 -18.563 1.00 92.25 187 PRO A CA 1
ATOM 1559 C C . PRO A 1 187 ? 28.757 -14.407 -17.378 1.00 92.25 187 PRO A C 1
ATOM 1561 O O . PRO A 1 187 ? 27.555 -14.626 -17.548 1.00 92.25 187 PRO A O 1
ATOM 1564 N N . ARG A 1 188 ? 29.299 -14.438 -16.149 1.00 92.25 188 ARG A N 1
ATOM 1565 C CA . ARG A 1 188 ? 28.500 -14.656 -14.924 1.00 92.25 188 ARG A CA 1
ATOM 1566 C C . ARG A 1 188 ? 27.538 -13.494 -14.667 1.00 92.25 188 ARG A C 1
ATOM 1568 O O . ARG A 1 188 ? 26.387 -13.730 -14.304 1.00 92.25 188 ARG A O 1
ATOM 1575 N N . THR A 1 189 ? 27.999 -12.265 -14.890 1.00 90.94 189 THR A N 1
ATOM 1576 C CA . THR A 1 189 ? 27.192 -11.046 -14.773 1.00 90.94 189 THR A CA 1
ATOM 1577 C C . THR A 1 189 ? 26.144 -11.016 -15.874 1.00 90.94 189 THR A C 1
ATOM 1579 O O . THR A 1 189 ? 24.960 -10.873 -15.578 1.00 90.94 189 THR A O 1
ATOM 1582 N N . LEU A 1 190 ? 26.538 -11.295 -17.120 1.00 92.06 190 LEU A N 1
ATOM 1583 C CA . LEU A 1 190 ? 25.618 -11.384 -18.254 1.00 92.06 190 LEU A CA 1
ATOM 1584 C C . LEU A 1 190 ? 24.501 -12.409 -18.011 1.00 92.06 190 LEU A C 1
ATOM 1586 O O . LEU A 1 190 ? 23.336 -12.108 -18.243 1.00 92.06 190 LEU A O 1
ATOM 1590 N N . GLY A 1 191 ? 24.818 -13.575 -17.439 1.00 90.62 191 GLY A N 1
ATOM 1591 C CA . GLY A 1 191 ? 23.811 -14.566 -17.045 1.00 90.62 191 GLY A CA 1
ATOM 1592 C C . GLY A 1 191 ? 22.790 -14.047 -16.021 1.00 90.62 191 GLY A C 1
ATOM 1593 O O . GLY A 1 191 ? 21.605 -14.363 -16.125 1.00 90.62 191 GLY A O 1
ATOM 1594 N N . ARG A 1 192 ? 23.212 -13.212 -15.060 1.00 90.31 192 ARG A N 1
ATOM 1595 C CA . ARG A 1 192 ? 22.294 -12.547 -14.114 1.00 90.31 192 ARG A CA 1
ATOM 1596 C C . ARG A 1 192 ? 21.403 -11.526 -14.825 1.00 90.31 192 ARG A C 1
ATOM 1598 O O . ARG A 1 192 ? 20.210 -11.479 -14.536 1.00 90.31 192 ARG A O 1
ATOM 1605 N N . HIS A 1 193 ? 21.954 -10.755 -15.767 1.00 90.25 193 HIS A N 1
ATOM 1606 C CA . HIS A 1 193 ? 21.170 -9.817 -16.577 1.00 90.25 193 HIS A CA 1
ATOM 1607 C C . HIS A 1 193 ? 20.140 -10.542 -17.445 1.00 90.25 193 HIS A C 1
ATOM 1609 O O . HIS A 1 193 ? 18.976 -10.164 -17.402 1.00 90.25 193 HIS A O 1
ATOM 1615 N N . LEU A 1 194 ? 20.520 -11.613 -18.147 1.00 89.44 194 LEU A N 1
ATOM 1616 C CA . LEU A 1 194 ? 19.598 -12.416 -18.961 1.00 89.44 194 LEU A CA 1
ATOM 1617 C C . LEU A 1 194 ? 18.440 -12.976 -18.125 1.00 89.44 194 LEU A C 1
ATOM 1619 O O . LEU A 1 194 ? 17.284 -12.817 -18.507 1.00 89.44 194 LEU A O 1
ATOM 1623 N N . LYS A 1 195 ? 18.734 -13.547 -16.944 1.00 89.56 195 LYS A N 1
ATOM 1624 C CA . LYS A 1 195 ? 17.703 -14.051 -16.020 1.00 89.56 195 LYS A CA 1
ATOM 1625 C C . LYS A 1 195 ? 16.764 -12.941 -15.549 1.00 89.56 195 LYS A C 1
ATOM 1627 O O . LYS A 1 195 ? 15.560 -13.145 -15.508 1.00 89.56 195 LYS A O 1
ATOM 1632 N N . ARG A 1 196 ? 17.301 -11.768 -15.203 1.00 87.19 196 ARG A N 1
ATOM 1633 C CA . ARG A 1 196 ? 16.501 -10.610 -14.774 1.00 87.19 196 ARG A CA 1
ATOM 1634 C C . ARG A 1 196 ? 15.634 -10.045 -15.905 1.00 87.19 196 ARG A C 1
ATOM 1636 O O . ARG A 1 196 ? 14.555 -9.537 -15.633 1.00 87.19 196 ARG A O 1
ATOM 1643 N N . LEU A 1 197 ? 16.107 -10.128 -17.148 1.00 88.06 197 LEU A N 1
ATOM 1644 C CA . LEU A 1 197 ? 15.409 -9.667 -18.351 1.00 88.06 197 LEU A CA 1
ATOM 1645 C C . LEU A 1 197 ? 14.496 -10.741 -18.977 1.00 88.06 197 LEU A C 1
ATOM 1647 O O . LEU A 1 197 ? 13.916 -10.480 -20.026 1.00 88.06 197 LEU A O 1
ATOM 1651 N N . ASN A 1 198 ? 14.368 -11.924 -18.360 1.00 87.88 198 ASN A N 1
ATOM 1652 C CA . ASN A 1 198 ? 13.623 -13.081 -18.877 1.00 87.88 198 ASN A CA 1
ATOM 1653 C C . ASN A 1 198 ? 14.034 -13.521 -20.299 1.00 87.88 198 ASN A C 1
ATOM 1655 O O . ASN A 1 198 ? 13.211 -13.991 -21.080 1.00 87.88 198 ASN A O 1
ATOM 1659 N N . LEU A 1 199 ? 15.320 -13.399 -20.639 1.00 88.44 199 LEU A N 1
ATOM 1660 C CA . LEU A 1 199 ? 15.866 -13.824 -21.930 1.00 88.44 199 LEU A CA 1
ATOM 1661 C C . LEU A 1 199 ? 16.409 -15.256 -21.822 1.00 88.44 199 LEU A C 1
ATOM 1663 O O . LEU A 1 199 ? 17.446 -15.490 -21.195 1.00 88.44 199 LEU A O 1
ATOM 1667 N N . VAL A 1 200 ? 15.703 -16.219 -22.420 1.00 85.81 200 VAL A N 1
ATOM 1668 C CA . VAL A 1 200 ? 16.038 -17.653 -22.360 1.00 85.81 200 VAL A CA 1
ATOM 1669 C C . VAL A 1 200 ? 16.630 -18.115 -23.688 1.00 85.81 200 VAL A C 1
ATOM 1671 O O . VAL A 1 200 ? 16.014 -17.958 -24.739 1.00 85.81 200 VAL A O 1
ATOM 1674 N N . CYS A 1 201 ? 17.837 -18.684 -23.647 1.00 84.62 201 CYS A N 1
ATOM 1675 C CA . CYS A 1 201 ? 18.526 -19.175 -24.841 1.00 84.62 201 CYS A CA 1
ATOM 1676 C C . CYS A 1 201 ? 17.845 -20.430 -25.402 1.00 84.62 201 CYS A C 1
ATOM 1678 O O . CYS A 1 201 ? 17.576 -21.364 -24.650 1.00 84.62 201 CYS A O 1
ATOM 1680 N N . LYS A 1 202 ? 17.651 -20.487 -26.724 1.00 78.06 202 LYS A N 1
ATOM 1681 C CA . LYS A 1 202 ? 16.962 -21.597 -27.405 1.00 78.06 202 LYS A CA 1
ATOM 1682 C C . LYS A 1 202 ? 17.752 -22.910 -27.409 1.00 78.06 202 LYS A C 1
ATOM 1684 O O . LYS A 1 202 ? 17.148 -23.968 -27.384 1.00 78.06 202 LYS A O 1
ATOM 1689 N N . ILE A 1 203 ? 19.088 -22.849 -27.398 1.00 67.31 203 ILE A N 1
ATOM 1690 C CA . ILE A 1 203 ? 19.971 -24.031 -27.543 1.00 67.31 203 ILE A CA 1
ATOM 1691 C C . ILE A 1 203 ? 19.983 -24.929 -26.283 1.00 67.31 203 ILE A C 1
ATOM 1693 O O . ILE A 1 203 ? 20.631 -25.965 -26.255 1.00 67.31 203 ILE A O 1
ATOM 1697 N N . ARG A 1 204 ? 19.255 -24.567 -25.220 1.00 54.16 204 ARG A N 1
ATOM 1698 C CA . ARG A 1 204 ? 19.008 -25.458 -24.077 1.00 54.16 204 ARG A CA 1
ATOM 1699 C C . ARG A 1 204 ? 17.522 -25.793 -23.979 1.00 54.16 204 ARG A C 1
ATOM 1701 O O . ARG A 1 204 ? 16.835 -25.295 -23.088 1.00 54.16 204 ARG A O 1
ATOM 1708 N N . LYS A 1 205 ? 17.051 -26.619 -24.904 1.00 45.19 205 LYS A N 1
ATOM 1709 C CA . LYS A 1 205 ? 16.047 -27.642 -24.617 1.00 45.19 205 LYS A CA 1
ATOM 1710 C C . LYS A 1 205 ? 16.666 -28.982 -24.961 1.00 45.19 205 LYS A C 1
ATOM 1712 O O . LYS A 1 205 ? 17.346 -29.022 -26.007 1.00 45.19 205 LYS A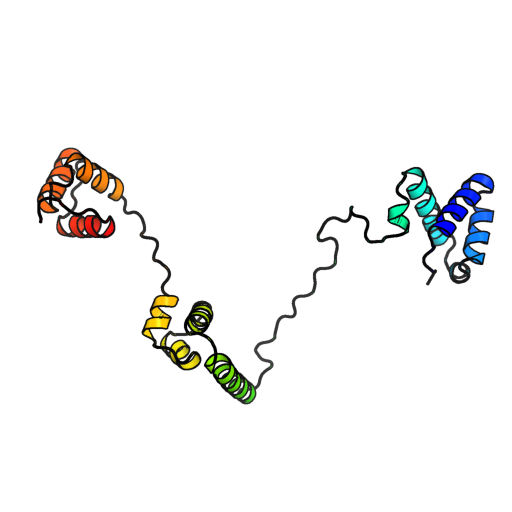 O 1
#